Protein AF-A0A535LBY8-F1 (afdb_monomer_lite)

pLDDT: mean 77.65, std 14.15, range [37.09, 97.5]

Structure (mmCIF, N/CA/C/O backbone):
data_AF-A0A535LBY8-F1
#
_entry.id   AF-A0A535LBY8-F1
#
loop_
_atom_site.group_PDB
_atom_site.id
_atom_site.type_symbol
_atom_site.label_atom_id
_atom_site.label_alt_id
_atom_site.label_comp_id
_atom_site.label_asym_id
_atom_site.label_entity_id
_atom_site.label_seq_id
_atom_site.pdbx_PDB_ins_code
_atom_site.Cartn_x
_atom_site.Cartn_y
_atom_site.Cartn_z
_atom_site.occupancy
_atom_site.B_iso_or_equiv
_atom_site.auth_seq_id
_atom_site.auth_comp_id
_atom_site.auth_asym_id
_atom_site.auth_atom_id
_atom_site.pdbx_PDB_model_num
ATOM 1 N N . MET A 1 1 ? 61.433 -3.717 -75.738 1.00 46.84 1 MET A N 1
ATOM 2 C CA . MET A 1 1 ? 61.186 -3.732 -74.277 1.00 46.84 1 MET A CA 1
ATOM 3 C C . MET A 1 1 ? 59.865 -3.012 -73.968 1.00 46.84 1 MET A C 1
ATOM 5 O O . MET A 1 1 ? 59.890 -1.836 -73.647 1.00 46.84 1 MET A O 1
ATOM 9 N N . HIS A 1 2 ? 58.702 -3.660 -74.117 1.00 53.25 2 HIS A N 1
ATOM 10 C CA . HIS A 1 2 ? 57.385 -3.060 -73.782 1.00 53.25 2 HIS A CA 1
ATOM 11 C C . HIS A 1 2 ? 56.486 -3.972 -72.920 1.00 53.25 2 HIS A C 1
ATOM 13 O O . HIS A 1 2 ? 55.380 -3.596 -72.571 1.00 53.25 2 HIS A O 1
ATOM 19 N N . ARG A 1 3 ? 56.974 -5.143 -72.482 1.00 49.44 3 ARG A N 1
ATOM 20 C CA . ARG A 1 3 ? 56.190 -6.093 -71.665 1.00 49.44 3 ARG A CA 1
ATOM 21 C C . ARG A 1 3 ? 56.068 -5.736 -70.171 1.00 49.44 3 ARG A C 1
ATOM 23 O O . ARG A 1 3 ? 55.366 -6.432 -69.452 1.00 49.44 3 ARG A O 1
ATOM 30 N N . GLY A 1 4 ? 56.733 -4.682 -69.690 1.00 52.53 4 GLY A N 1
ATOM 31 C CA . GLY A 1 4 ? 56.711 -4.296 -68.268 1.00 52.53 4 GLY A CA 1
ATOM 32 C C . GLY A 1 4 ? 55.571 -3.347 -67.869 1.00 52.53 4 GLY A C 1
ATOM 33 O O . GLY A 1 4 ? 55.110 -3.391 -66.731 1.00 52.53 4 GLY A O 1
ATOM 34 N N . ALA A 1 5 ? 55.088 -2.510 -68.794 1.00 53.34 5 ALA A N 1
ATOM 35 C CA . ALA A 1 5 ? 54.095 -1.474 -68.490 1.00 53.34 5 ALA A CA 1
ATOM 36 C C . ALA A 1 5 ? 52.665 -2.035 -68.355 1.00 53.34 5 ALA A C 1
ATOM 38 O O . ALA A 1 5 ? 51.916 -1.611 -67.473 1.00 53.34 5 ALA A O 1
ATOM 39 N N . ASP A 1 6 ? 52.309 -3.040 -69.161 1.00 52.56 6 ASP A N 1
ATOM 40 C CA . ASP A 1 6 ? 50.981 -3.670 -69.119 1.00 52.56 6 ASP A CA 1
ATOM 41 C C . ASP A 1 6 ? 50.798 -4.589 -67.902 1.00 52.56 6 ASP A C 1
ATOM 43 O O . ASP A 1 6 ? 49.714 -4.647 -67.318 1.00 52.56 6 ASP A O 1
ATOM 47 N N . ALA A 1 7 ? 51.873 -5.239 -67.440 1.00 55.22 7 ALA A N 1
ATOM 48 C CA . ALA A 1 7 ? 51.859 -6.025 -66.206 1.00 55.22 7 ALA A CA 1
ATOM 49 C C . ALA A 1 7 ? 51.595 -5.139 -64.974 1.00 55.22 7 ALA A C 1
ATOM 51 O O . ALA A 1 7 ? 50.748 -5.473 -64.146 1.00 55.22 7 ALA A O 1
ATOM 52 N N . ALA A 1 8 ? 52.238 -3.967 -64.893 1.00 56.72 8 ALA A N 1
ATOM 53 C CA . ALA A 1 8 ? 52.029 -3.010 -63.805 1.00 56.72 8 ALA A CA 1
ATOM 54 C C . ALA A 1 8 ? 50.614 -2.397 -63.811 1.00 56.72 8 ALA A C 1
ATOM 56 O O . ALA A 1 8 ? 50.050 -2.118 -62.752 1.00 56.72 8 ALA A O 1
ATOM 57 N N . ARG A 1 9 ? 50.007 -2.207 -64.991 1.00 61.78 9 ARG A N 1
ATOM 58 C CA . ARG A 1 9 ? 48.638 -1.685 -65.136 1.00 61.78 9 ARG A CA 1
ATOM 59 C C . ARG A 1 9 ? 47.577 -2.721 -64.742 1.00 61.78 9 ARG A C 1
ATOM 61 O O . ARG A 1 9 ? 46.643 -2.374 -64.021 1.00 61.78 9 ARG A O 1
ATOM 68 N N . ASN A 1 10 ? 47.762 -3.986 -65.120 1.00 62.56 10 ASN A N 1
ATOM 69 C CA . ASN A 1 10 ? 46.876 -5.083 -64.713 1.00 62.56 10 ASN A CA 1
ATOM 70 C C . ASN A 1 10 ? 46.998 -5.404 -63.214 1.00 62.56 10 ASN A C 1
ATOM 72 O O . ASN A 1 10 ? 45.991 -5.661 -62.555 1.00 62.56 10 ASN A O 1
ATOM 76 N N . GLN A 1 11 ? 48.203 -5.298 -62.642 1.00 69.75 11 GLN A N 1
ATOM 77 C CA . GLN A 1 11 ? 48.417 -5.450 -61.200 1.00 69.75 11 GLN A CA 1
ATOM 78 C C . GLN A 1 11 ? 47.727 -4.344 -60.391 1.00 69.75 11 GLN A C 1
ATOM 80 O O . GLN A 1 11 ? 47.116 -4.642 -59.372 1.00 69.75 11 GLN A O 1
ATOM 85 N N . ARG A 1 12 ? 47.744 -3.086 -60.856 1.00 70.19 12 ARG A N 1
ATOM 86 C CA . ARG A 1 12 ? 47.056 -1.966 -60.182 1.00 70.19 12 ARG A CA 1
ATOM 87 C C . ARG A 1 12 ? 45.531 -2.112 -60.172 1.00 70.19 12 ARG A C 1
ATOM 89 O O . ARG A 1 12 ? 44.906 -1.757 -59.176 1.00 70.19 12 ARG A O 1
ATOM 96 N N . GLY A 1 13 ? 44.938 -2.658 -61.237 1.00 77.25 13 GLY A N 1
ATOM 97 C CA . GLY A 1 13 ? 43.498 -2.938 -61.295 1.00 77.25 13 GLY A CA 1
ATOM 98 C C . GLY A 1 13 ? 43.069 -4.033 -60.313 1.00 77.25 13 GLY A C 1
ATOM 99 O O . GLY A 1 13 ? 42.102 -3.858 -59.573 1.00 77.25 13 GLY A O 1
ATOM 100 N N . ALA A 1 14 ? 43.839 -5.122 -60.243 1.00 78.94 14 ALA A N 1
ATOM 101 C CA . ALA A 1 14 ? 43.596 -6.203 -59.288 1.00 78.94 14 ALA A CA 1
ATOM 102 C C . ALA A 1 14 ? 43.767 -5.741 -57.828 1.00 78.94 14 ALA A C 1
ATOM 104 O O . ALA A 1 14 ? 42.960 -6.094 -56.969 1.00 78.94 14 ALA A O 1
ATOM 105 N N . LEU A 1 15 ? 44.769 -4.895 -57.554 1.00 82.50 15 LEU A N 1
ATOM 106 C CA . LEU A 1 15 ? 45.025 -4.344 -56.219 1.00 82.50 15 LEU A CA 1
ATOM 107 C C . LEU A 1 15 ? 43.883 -3.425 -55.756 1.00 82.50 15 LEU A C 1
ATOM 109 O O . LEU A 1 15 ? 43.435 -3.537 -54.619 1.00 82.50 15 LEU A O 1
ATOM 113 N N . MET A 1 16 ? 43.348 -2.582 -56.646 1.00 83.94 16 MET A N 1
ATOM 114 C CA . MET A 1 16 ? 42.186 -1.736 -56.339 1.00 83.94 16 MET A CA 1
ATOM 115 C C . MET A 1 16 ? 40.921 -2.555 -56.061 1.00 83.94 16 MET A C 1
ATOM 117 O O . MET A 1 16 ? 40.193 -2.239 -55.122 1.00 83.94 16 MET A O 1
ATOM 121 N N . MET A 1 17 ? 40.673 -3.637 -56.807 1.00 84.06 17 MET A N 1
ATOM 122 C CA . MET A 1 17 ? 39.550 -4.535 -56.506 1.00 84.06 17 MET A CA 1
ATOM 123 C C . MET A 1 17 ? 39.695 -5.208 -55.139 1.00 84.06 17 MET A C 1
ATOM 125 O O . MET A 1 17 ? 38.716 -5.308 -54.401 1.00 84.06 17 MET A O 1
ATOM 129 N N . PHE A 1 18 ? 40.909 -5.628 -54.779 1.00 86.69 18 PHE A N 1
ATOM 130 C CA . PHE A 1 18 ? 41.166 -6.246 -53.481 1.00 86.69 18 PHE A CA 1
ATOM 131 C C . PHE A 1 18 ? 40.954 -5.256 -52.328 1.00 86.69 18 PHE A C 1
ATOM 133 O O . PHE A 1 18 ? 40.347 -5.603 -51.318 1.00 86.69 18 PHE A O 1
ATOM 140 N N . VAL A 1 19 ? 41.381 -4.000 -52.501 1.00 88.75 19 VAL A N 1
ATOM 141 C CA . VAL A 1 19 ? 41.157 -2.923 -51.523 1.00 88.75 19 VAL A CA 1
ATOM 142 C C . VAL A 1 19 ? 39.667 -2.607 -51.373 1.00 88.75 19 VAL A C 1
ATOM 144 O O . VAL A 1 19 ? 39.194 -2.459 -50.249 1.00 88.75 19 VAL A O 1
ATOM 147 N N . LEU A 1 20 ? 38.908 -2.552 -52.470 1.00 88.50 20 LEU A N 1
ATOM 148 C CA . LEU A 1 20 ? 37.461 -2.313 -52.420 1.00 88.50 20 LEU A CA 1
ATOM 149 C C . LEU A 1 20 ? 36.710 -3.460 -51.734 1.00 88.50 20 LEU A C 1
ATOM 151 O O . LEU A 1 20 ? 35.837 -3.204 -50.907 1.00 88.50 20 LEU A O 1
ATOM 155 N N . LEU A 1 21 ? 37.074 -4.714 -52.020 1.00 90.19 21 LEU A N 1
ATOM 156 C CA . LEU A 1 21 ? 36.515 -5.880 -51.330 1.00 90.19 21 LEU A CA 1
ATOM 157 C C . LEU A 1 21 ? 36.853 -5.871 -49.837 1.00 90.19 21 LEU A C 1
ATOM 159 O O . LEU A 1 21 ? 35.976 -6.128 -49.016 1.00 90.19 21 LEU A O 1
ATOM 163 N N . ALA A 1 22 ? 38.090 -5.521 -49.477 1.00 90.06 22 ALA A N 1
ATOM 164 C CA . ALA A 1 22 ? 38.494 -5.385 -48.084 1.00 90.06 22 ALA A CA 1
ATOM 165 C C . ALA A 1 22 ? 37.713 -4.266 -47.371 1.00 90.06 22 ALA A C 1
ATOM 167 O O . ALA A 1 22 ? 37.192 -4.492 -46.282 1.00 90.06 22 ALA A O 1
ATOM 168 N N . MET A 1 23 ? 37.546 -3.090 -47.990 1.00 90.88 23 MET A N 1
ATOM 169 C CA . MET A 1 23 ? 36.742 -1.996 -47.423 1.00 90.88 23 MET A CA 1
ATOM 170 C C . MET A 1 23 ? 35.264 -2.365 -47.272 1.00 90.88 23 MET A C 1
ATOM 172 O O . MET A 1 23 ? 34.639 -2.009 -46.270 1.00 90.88 23 MET A O 1
ATOM 176 N N . LEU A 1 24 ? 34.699 -3.089 -48.241 1.00 92.56 24 LEU A N 1
ATOM 177 C CA . LEU A 1 24 ? 33.320 -3.565 -48.176 1.00 92.56 24 LEU A CA 1
ATOM 178 C C . LEU A 1 24 ? 33.151 -4.588 -47.051 1.00 92.56 24 LEU A C 1
ATOM 180 O O . LEU A 1 24 ? 32.206 -4.486 -46.272 1.00 92.56 24 LEU A O 1
ATOM 184 N N . MET A 1 25 ? 34.093 -5.521 -46.907 1.00 92.62 25 MET A N 1
ATOM 185 C CA . MET A 1 25 ? 34.077 -6.507 -45.828 1.00 92.62 25 MET A CA 1
ATOM 186 C C . MET A 1 25 ? 34.184 -5.835 -44.454 1.00 92.62 25 MET A C 1
ATOM 188 O O . MET A 1 25 ? 33.378 -6.124 -43.571 1.00 92.62 25 MET A O 1
ATOM 192 N N . VAL A 1 26 ? 35.089 -4.861 -44.300 1.00 92.38 26 VAL A N 1
ATOM 193 C CA . VAL A 1 26 ? 35.210 -4.065 -43.069 1.00 92.38 26 VAL A CA 1
ATOM 194 C C . VAL A 1 26 ? 33.910 -3.318 -42.769 1.00 92.38 26 VAL A C 1
ATOM 196 O O . VAL A 1 26 ? 33.466 -3.322 -41.626 1.00 92.38 26 VAL A O 1
ATOM 199 N N . SER A 1 27 ? 33.257 -2.745 -43.781 1.00 91.31 27 SER A N 1
ATOM 200 C CA . SER A 1 27 ? 31.994 -2.013 -43.619 1.00 91.31 27 SER A CA 1
ATOM 201 C C . SER A 1 27 ? 30.828 -2.921 -43.202 1.00 91.31 27 SER A C 1
ATOM 203 O O . SER A 1 27 ? 30.000 -2.535 -42.382 1.00 91.31 27 SER A O 1
ATOM 205 N N . VAL A 1 28 ? 30.754 -4.150 -43.726 1.00 93.69 28 VAL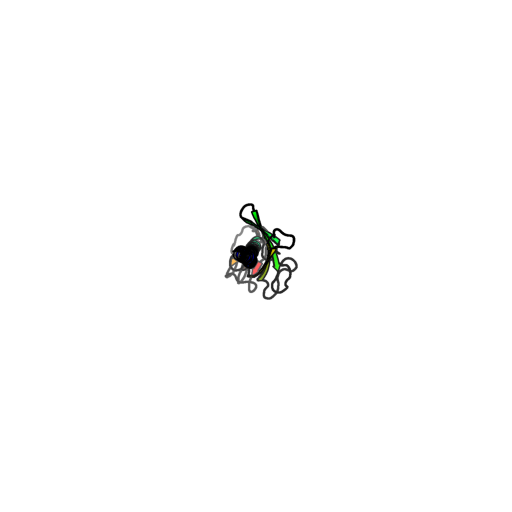 A N 1
ATOM 206 C CA . VAL A 1 28 ? 29.737 -5.133 -43.312 1.00 93.69 28 VAL A CA 1
ATOM 207 C C . VAL A 1 28 ? 29.969 -5.577 -41.868 1.00 93.69 28 VAL A C 1
ATOM 209 O O . VAL A 1 28 ? 29.014 -5.661 -41.096 1.00 93.69 28 VAL A O 1
ATOM 212 N N . VAL A 1 29 ? 31.226 -5.813 -41.480 1.00 91.75 29 VAL A N 1
ATOM 213 C CA . VAL A 1 29 ? 31.573 -6.189 -40.103 1.00 91.75 29 VAL A CA 1
ATOM 214 C C . VAL A 1 29 ? 31.255 -5.051 -39.133 1.00 91.75 29 VAL A C 1
ATOM 216 O O . VAL A 1 29 ? 30.615 -5.294 -38.113 1.00 91.75 29 VAL A O 1
ATOM 219 N N . THR A 1 30 ? 31.618 -3.805 -39.449 1.00 90.94 30 THR A N 1
ATOM 220 C CA . THR A 1 30 ? 31.316 -2.661 -38.573 1.00 90.94 30 THR A CA 1
ATOM 221 C C . THR A 1 30 ? 29.816 -2.416 -38.446 1.00 90.94 30 THR A C 1
ATOM 223 O O . THR A 1 30 ? 29.345 -2.193 -37.334 1.00 90.94 30 THR A O 1
ATOM 226 N N . LEU A 1 31 ? 29.039 -2.532 -39.531 1.00 88.00 31 LEU A N 1
ATOM 227 C CA . LEU A 1 31 ? 27.574 -2.451 -39.470 1.00 88.00 31 LEU A CA 1
ATOM 228 C C . LEU A 1 31 ? 26.957 -3.595 -38.654 1.00 88.00 31 LEU A C 1
ATOM 230 O O . LEU A 1 31 ? 26.000 -3.367 -37.915 1.00 88.00 31 LEU A O 1
ATOM 234 N N . GLY A 1 32 ? 27.502 -4.809 -38.762 1.00 88.38 32 GLY A N 1
ATOM 235 C CA . GLY A 1 32 ? 27.089 -5.953 -37.951 1.00 88.38 32 GLY A CA 1
ATOM 236 C C . GLY A 1 32 ? 27.316 -5.710 -36.458 1.00 88.38 32 GLY A C 1
ATOM 237 O O . GLY A 1 32 ? 26.392 -5.877 -35.664 1.00 88.38 32 GLY A O 1
ATOM 238 N N . VAL A 1 33 ? 28.508 -5.233 -36.088 1.00 88.50 33 VAL A N 1
ATOM 239 C CA . VAL A 1 33 ? 28.852 -4.895 -34.697 1.00 88.50 33 VAL A CA 1
ATOM 240 C C . VAL A 1 33 ? 27.996 -3.739 -34.179 1.00 88.50 33 VAL A C 1
ATOM 242 O O . VAL A 1 33 ? 27.462 -3.833 -33.081 1.00 88.50 33 VAL A O 1
ATOM 245 N N . LEU A 1 34 ? 27.787 -2.682 -34.971 1.00 84.94 34 LEU A N 1
ATOM 246 C CA . LEU A 1 34 ? 26.921 -1.557 -34.594 1.00 84.94 34 LEU A CA 1
ATOM 247 C C . LEU A 1 34 ? 25.490 -2.013 -34.295 1.00 84.94 34 LEU A C 1
ATOM 249 O O . LEU A 1 34 ? 24.903 -1.563 -33.314 1.00 84.94 34 LEU A O 1
ATOM 253 N N . ARG A 1 35 ? 24.931 -2.918 -35.107 1.00 77.69 35 ARG A N 1
ATOM 254 C CA . ARG A 1 35 ? 23.585 -3.463 -34.877 1.00 77.69 35 ARG A CA 1
ATOM 255 C C . ARG A 1 35 ? 23.518 -4.334 -33.627 1.00 77.69 35 ARG A C 1
ATOM 257 O O . ARG A 1 35 ? 22.552 -4.211 -32.884 1.00 77.69 35 ARG A O 1
ATOM 264 N N . LEU A 1 36 ? 24.532 -5.163 -33.387 1.00 80.12 36 LEU A N 1
ATOM 265 C CA . LEU A 1 36 ? 24.610 -6.007 -32.193 1.00 80.12 36 LEU A CA 1
ATOM 266 C C . LEU A 1 36 ? 24.708 -5.159 -30.915 1.00 80.12 36 LEU A C 1
ATOM 268 O O . LEU A 1 36 ? 23.883 -5.305 -30.022 1.00 80.12 36 LEU A O 1
ATOM 272 N N . VAL A 1 37 ? 25.620 -4.182 -30.888 1.00 78.69 37 VAL A N 1
ATOM 273 C CA . VAL A 1 37 ? 25.781 -3.248 -29.759 1.00 78.69 37 VAL A CA 1
ATOM 274 C C . VAL A 1 37 ? 24.514 -2.416 -29.535 1.00 78.69 37 VAL A C 1
ATOM 276 O O . VAL A 1 37 ? 24.113 -2.193 -28.398 1.00 78.69 37 VAL A O 1
ATOM 279 N N . SER A 1 38 ? 23.842 -1.982 -30.606 1.00 69.50 38 SER A N 1
ATOM 280 C CA . SER A 1 38 ? 22.570 -1.252 -30.484 1.00 69.50 38 SER A CA 1
ATOM 281 C C . SER A 1 38 ? 21.449 -2.123 -29.904 1.00 69.50 38 SER A C 1
ATOM 283 O O . SER A 1 38 ? 20.589 -1.608 -29.189 1.00 69.50 38 SER A O 1
ATOM 285 N N . GLY A 1 39 ? 21.463 -3.430 -30.189 1.00 67.50 39 GLY A N 1
ATOM 286 C CA . GLY A 1 39 ? 20.564 -4.413 -29.583 1.00 67.50 39 GLY A CA 1
ATOM 287 C C . GLY A 1 39 ? 20.777 -4.520 -28.074 1.00 67.50 39 GLY A C 1
ATOM 288 O O . GLY A 1 39 ? 19.843 -4.271 -27.314 1.00 67.50 39 GLY A O 1
ATOM 289 N N . ASP A 1 40 ? 22.020 -4.757 -27.645 1.00 65.81 40 ASP A N 1
ATOM 290 C CA . ASP A 1 40 ? 22.380 -4.884 -26.223 1.00 65.81 40 ASP A CA 1
ATOM 291 C C . ASP A 1 40 ? 22.051 -3.612 -25.419 1.00 65.81 40 ASP A C 1
ATOM 293 O O . ASP A 1 40 ? 21.563 -3.674 -24.290 1.00 65.81 40 ASP A O 1
ATOM 297 N N . ILE A 1 41 ? 22.274 -2.433 -26.013 1.00 63.34 41 ILE A N 1
ATOM 298 C CA . ILE A 1 41 ? 21.945 -1.143 -25.391 1.00 63.34 41 ILE A CA 1
ATOM 299 C C . ILE A 1 41 ? 20.428 -0.992 -25.203 1.00 63.34 41 ILE A C 1
ATOM 301 O O . ILE A 1 41 ? 19.975 -0.542 -24.150 1.00 63.34 41 ILE A O 1
ATOM 305 N N . THR A 1 42 ? 19.635 -1.381 -26.204 1.00 63.91 42 THR A N 1
ATOM 306 C CA . THR A 1 42 ? 18.169 -1.282 -26.145 1.00 63.91 42 THR A CA 1
ATOM 307 C C . THR A 1 42 ? 17.595 -2.197 -25.059 1.00 63.91 42 THR A C 1
ATOM 309 O O . THR A 1 42 ? 16.717 -1.784 -24.301 1.00 63.91 42 THR A O 1
ATOM 312 N N . GLU A 1 43 ? 18.130 -3.412 -24.921 1.00 62.06 43 GLU A N 1
ATOM 313 C CA . GLU A 1 43 ? 17.730 -4.342 -23.858 1.00 62.06 43 GLU A CA 1
ATOM 314 C C . GLU A 1 43 ? 18.186 -3.873 -22.466 1.00 62.06 43 GLU A C 1
ATOM 316 O O . GLU A 1 43 ? 17.420 -3.957 -21.501 1.00 62.06 43 GLU A O 1
ATOM 321 N N . GLY A 1 44 ? 19.391 -3.301 -22.357 1.00 61.22 44 GLY A N 1
ATOM 322 C CA . GLY A 1 44 ? 19.923 -2.754 -21.106 1.00 61.22 44 GLY A CA 1
ATOM 323 C C . GLY A 1 44 ? 19.080 -1.609 -20.532 1.00 61.22 44 GLY A C 1
ATOM 324 O O . GLY A 1 44 ? 18.797 -1.590 -19.331 1.00 61.22 44 GLY A O 1
ATOM 325 N N . PHE A 1 45 ? 18.611 -0.687 -21.380 1.00 65.06 45 PHE A N 1
ATOM 326 C CA . PHE A 1 45 ? 17.704 0.385 -20.953 1.00 65.06 45 PHE A CA 1
ATOM 327 C C . PHE A 1 45 ? 16.307 -0.135 -20.606 1.00 65.06 45 PHE A C 1
ATOM 329 O O . PHE A 1 45 ? 15.753 0.266 -19.582 1.00 65.06 45 PHE A O 1
ATOM 336 N N . GLY A 1 46 ? 15.779 -1.099 -21.368 1.00 66.44 46 GLY A N 1
ATOM 337 C CA . GLY A 1 46 ? 14.509 -1.752 -21.038 1.00 66.44 46 GLY A CA 1
ATOM 338 C C . GLY A 1 46 ? 14.526 -2.436 -19.663 1.00 66.44 46 GLY A C 1
ATOM 339 O O . GLY A 1 46 ? 13.527 -2.407 -18.940 1.00 66.44 46 GLY A O 1
ATOM 340 N N . GLY A 1 47 ? 15.671 -2.997 -19.259 1.00 67.69 47 GLY A N 1
ATOM 341 C CA . GLY A 1 47 ? 15.874 -3.566 -17.925 1.00 67.69 47 GLY A CA 1
ATOM 342 C C . GLY A 1 47 ? 15.810 -2.524 -16.803 1.00 67.69 47 GLY A C 1
ATOM 343 O O . GLY A 1 47 ? 15.109 -2.729 -15.811 1.00 67.69 47 GLY A O 1
ATOM 344 N N . LEU A 1 48 ? 16.489 -1.385 -16.964 1.00 77.19 48 LEU A N 1
ATOM 345 C CA . LEU A 1 48 ? 16.489 -0.304 -15.969 1.00 77.19 48 LEU A CA 1
ATOM 346 C C . LEU A 1 48 ? 15.112 0.352 -15.830 1.00 77.19 48 LEU A C 1
ATOM 348 O O . LEU A 1 48 ? 14.637 0.570 -14.713 1.00 77.19 48 LEU A O 1
ATOM 352 N N . GLU A 1 49 ? 14.437 0.602 -16.950 1.00 80.69 49 GLU A N 1
ATOM 353 C CA . GLU A 1 49 ? 13.076 1.134 -16.950 1.00 80.69 49 GLU A CA 1
ATOM 354 C C . GLU A 1 49 ? 12.088 0.145 -16.305 1.00 80.69 49 GLU A C 1
ATOM 356 O O . GLU A 1 49 ? 11.206 0.539 -15.542 1.00 80.69 49 GLU A O 1
ATOM 361 N N . ALA A 1 50 ? 12.257 -1.163 -16.522 1.00 81.69 50 ALA A N 1
ATOM 362 C CA . ALA A 1 50 ? 11.444 -2.178 -15.856 1.00 81.69 50 ALA A CA 1
ATOM 363 C C . ALA A 1 50 ? 11.642 -2.204 -14.330 1.00 81.69 50 ALA A C 1
ATOM 365 O O . ALA A 1 50 ? 10.661 -2.385 -13.602 1.00 81.69 50 ALA A O 1
ATOM 366 N N . VAL A 1 51 ? 12.874 -2.021 -13.841 1.00 87.25 51 VAL A N 1
ATOM 367 C CA . VAL A 1 51 ? 13.168 -1.917 -12.399 1.00 87.25 51 VAL A CA 1
ATOM 368 C C . VAL A 1 51 ? 12.569 -0.638 -11.822 1.00 87.25 51 VAL A C 1
ATOM 370 O O . VAL A 1 51 ? 11.953 -0.668 -10.760 1.00 87.25 51 VAL A O 1
ATOM 373 N N . GLN A 1 52 ? 12.672 0.483 -12.533 1.00 89.25 52 GLN A N 1
ATOM 374 C CA . GLN A 1 52 ? 12.071 1.735 -12.084 1.00 89.25 52 GLN A CA 1
ATOM 375 C C . GLN A 1 52 ? 10.539 1.638 -12.017 1.00 89.25 52 GLN A C 1
ATOM 377 O O . GLN A 1 52 ? 9.949 2.044 -11.016 1.00 89.25 52 GLN A O 1
ATOM 382 N N . ALA A 1 53 ? 9.890 1.047 -13.025 1.00 89.31 53 ALA A N 1
ATOM 383 C CA . ALA A 1 53 ? 8.452 0.778 -12.990 1.00 89.31 53 ALA A CA 1
ATOM 384 C C . ALA A 1 53 ? 8.077 -0.129 -11.803 1.00 89.31 53 ALA A C 1
ATOM 386 O O . ALA A 1 53 ? 7.086 0.111 -11.114 1.00 89.31 53 ALA A O 1
ATOM 387 N N . PHE A 1 54 ? 8.887 -1.150 -11.511 1.00 90.44 54 PHE A N 1
ATOM 388 C CA . PHE A 1 54 ? 8.677 -2.008 -10.346 1.00 90.44 54 PHE A CA 1
ATOM 389 C C . PHE A 1 54 ? 8.764 -1.220 -9.030 1.00 90.44 54 PHE A C 1
ATOM 391 O O . PHE A 1 54 ? 7.827 -1.268 -8.237 1.00 90.44 54 PHE A O 1
ATOM 398 N N . ASN A 1 55 ? 9.816 -0.420 -8.838 1.00 91.38 55 ASN A N 1
ATOM 399 C CA . ASN A 1 55 ? 10.010 0.386 -7.628 1.00 91.38 55 ASN A CA 1
ATOM 400 C C . ASN A 1 55 ? 8.873 1.403 -7.421 1.00 91.38 55 ASN A C 1
ATOM 402 O O . ASN A 1 55 ? 8.452 1.663 -6.296 1.00 91.38 55 ASN A O 1
ATOM 406 N N . ILE A 1 56 ? 8.336 1.975 -8.502 1.00 92.75 56 ILE A N 1
ATOM 407 C CA . ILE A 1 56 ? 7.184 2.887 -8.431 1.00 92.75 56 ILE A CA 1
ATOM 408 C C . ILE A 1 56 ? 5.912 2.128 -8.042 1.00 92.75 56 ILE A C 1
ATOM 410 O O . ILE A 1 56 ? 5.133 2.615 -7.219 1.00 92.75 56 ILE A O 1
ATOM 414 N N . ALA A 1 57 ? 5.696 0.931 -8.595 1.00 93.12 57 ALA A N 1
ATOM 415 C CA . ALA A 1 57 ? 4.575 0.086 -8.198 1.00 93.12 57 ALA A CA 1
ATOM 416 C C . ALA A 1 57 ? 4.686 -0.305 -6.713 1.00 93.12 57 ALA A C 1
ATOM 418 O O . ALA A 1 57 ? 3.689 -0.245 -5.991 1.00 93.12 57 ALA A O 1
ATOM 419 N N . GLU A 1 58 ? 5.890 -0.619 -6.234 1.00 94.38 58 GLU A N 1
ATOM 420 C CA . GLU A 1 58 ? 6.179 -0.940 -4.832 1.00 94.38 58 GLU A CA 1
ATOM 421 C C . GLU A 1 58 ? 5.902 0.255 -3.915 1.00 94.38 58 GLU A C 1
ATOM 423 O O . GLU A 1 58 ? 5.169 0.128 -2.932 1.00 94.38 58 GLU A O 1
ATOM 428 N N . ALA A 1 59 ? 6.370 1.449 -4.289 1.00 92.88 59 ALA A N 1
ATOM 429 C CA . ALA A 1 59 ? 6.052 2.685 -3.578 1.00 92.88 59 ALA A CA 1
ATOM 430 C C . ALA A 1 59 ? 4.533 2.913 -3.476 1.00 92.88 59 ALA A C 1
ATOM 432 O O . ALA A 1 59 ? 4.035 3.308 -2.420 1.00 92.88 59 ALA A O 1
ATOM 433 N N . GLY A 1 60 ? 3.777 2.604 -4.536 1.00 94.69 60 GLY A N 1
ATOM 434 C CA . GLY A 1 60 ? 2.316 2.664 -4.516 1.00 94.69 60 GLY A CA 1
ATOM 435 C C . GLY A 1 60 ? 1.677 1.689 -3.520 1.00 94.69 60 GLY A C 1
ATOM 436 O O . GLY A 1 60 ? 0.725 2.058 -2.831 1.00 94.69 60 GLY A O 1
ATOM 437 N N . VAL A 1 61 ? 2.228 0.480 -3.360 1.00 95.25 61 VAL A N 1
ATOM 438 C CA . VAL A 1 61 ? 1.777 -0.466 -2.324 1.00 95.25 61 VAL A CA 1
ATOM 439 C C . VAL A 1 61 ? 2.045 0.088 -0.926 1.00 95.25 61 VAL A C 1
ATOM 441 O O . VAL A 1 61 ? 1.129 0.129 -0.107 1.00 95.25 61 VAL A O 1
ATOM 444 N N . HIS A 1 62 ? 3.262 0.556 -0.645 1.00 91.12 62 HIS A N 1
ATOM 445 C CA . HIS A 1 62 ? 3.601 1.108 0.672 1.00 91.12 62 HIS A CA 1
ATOM 446 C C . HIS A 1 62 ? 2.766 2.341 1.022 1.00 91.12 62 HIS A C 1
ATOM 448 O O . HIS A 1 62 ? 2.271 2.461 2.145 1.00 91.12 62 HIS A O 1
ATOM 454 N N . TYR A 1 63 ? 2.543 3.221 0.047 1.00 92.81 63 TYR A N 1
ATOM 455 C CA . TYR A 1 63 ? 1.644 4.357 0.201 1.00 92.81 63 TYR A CA 1
ATOM 456 C C . TYR A 1 63 ? 0.227 3.905 0.561 1.00 92.81 63 TYR A C 1
ATOM 458 O O . TYR A 1 63 ? -0.365 4.418 1.511 1.00 92.81 63 TYR A O 1
ATOM 466 N N . ALA A 1 64 ? -0.307 2.912 -0.154 1.00 93.31 64 ALA A N 1
ATOM 467 C CA . ALA A 1 64 ? -1.629 2.364 0.116 1.00 93.31 64 ALA A CA 1
ATOM 468 C C . ALA A 1 64 ? -1.731 1.767 1.526 1.00 93.31 64 ALA A C 1
ATOM 470 O O . ALA A 1 64 ? -2.724 2.002 2.210 1.00 93.31 64 ALA A O 1
ATOM 471 N N . ILE A 1 65 ? -0.699 1.056 1.993 1.00 88.50 65 ILE A N 1
ATOM 472 C CA . ILE A 1 65 ? -0.630 0.525 3.363 1.00 88.50 65 ILE A CA 1
ATOM 473 C C . ILE A 1 65 ? -0.706 1.664 4.389 1.00 88.50 65 ILE A C 1
ATOM 475 O O . ILE A 1 65 ? -1.540 1.615 5.292 1.00 88.50 65 ILE A O 1
ATOM 479 N N . GLY A 1 66 ? 0.085 2.727 4.220 1.00 83.94 66 GLY A N 1
ATOM 480 C CA . GLY A 1 66 ? 0.030 3.897 5.105 1.00 83.94 66 GLY A CA 1
ATOM 481 C C . GLY A 1 66 ? -1.321 4.629 5.057 1.00 83.94 66 GLY A C 1
ATOM 482 O O . GLY A 1 66 ? -1.841 5.083 6.079 1.00 83.94 66 GLY A O 1
ATOM 483 N N . ARG A 1 67 ? -1.959 4.701 3.882 1.00 85.94 67 ARG A N 1
ATOM 484 C CA . ARG A 1 67 ? -3.313 5.263 3.738 1.00 85.94 67 ARG A CA 1
ATOM 485 C C . ARG A 1 67 ? -4.378 4.405 4.407 1.00 85.94 67 ARG A C 1
ATOM 487 O O . ARG A 1 67 ? -5.291 4.963 5.006 1.00 85.94 67 ARG A O 1
ATOM 494 N N . LEU A 1 68 ? -4.257 3.080 4.361 1.00 85.25 68 LEU A N 1
ATOM 495 C CA . LEU A 1 68 ? -5.161 2.176 5.075 1.00 85.25 68 LEU A CA 1
ATOM 496 C C . LEU A 1 68 ? -5.061 2.357 6.594 1.00 85.25 68 LEU A C 1
ATOM 498 O O . LEU A 1 68 ? -6.082 2.264 7.272 1.00 85.25 68 LEU A O 1
ATOM 502 N N . GLN A 1 69 ? -3.869 2.663 7.115 1.00 81.81 69 GLN A N 1
ATOM 503 C CA . GLN A 1 69 ? -3.666 2.961 8.537 1.00 81.81 69 GLN A CA 1
ATOM 504 C C . GLN A 1 69 ? -4.270 4.311 8.953 1.00 81.81 69 GLN A C 1
ATOM 506 O O . GLN A 1 69 ? -4.837 4.417 10.033 1.00 81.81 69 GLN A O 1
ATOM 511 N N . THR A 1 70 ? -4.170 5.336 8.103 1.00 79.12 70 THR A N 1
ATOM 512 C CA . THR A 1 70 ? -4.586 6.712 8.444 1.00 79.12 70 THR A CA 1
ATOM 513 C C . THR A 1 70 ? -6.048 7.017 8.124 1.00 79.12 70 THR A C 1
ATOM 515 O O . THR A 1 70 ? -6.728 7.657 8.918 1.00 79.12 70 THR A O 1
ATOM 518 N N . ALA A 1 71 ? -6.555 6.568 6.974 1.00 79.00 71 ALA A N 1
ATOM 519 C CA . ALA A 1 71 ? -7.948 6.777 6.571 1.00 79.00 71 ALA A CA 1
ATOM 520 C C . ALA A 1 71 ? -8.887 5.682 7.106 1.00 79.00 71 ALA A C 1
ATOM 522 O O . ALA A 1 71 ? -10.090 5.912 7.250 1.00 79.00 71 ALA A O 1
ATOM 523 N N . GLY A 1 72 ? -8.341 4.497 7.392 1.00 76.25 72 GLY A N 1
ATOM 524 C CA . GLY A 1 72 ? -9.081 3.308 7.796 1.00 76.25 72 GLY A CA 1
ATOM 525 C C . GLY A 1 72 ? -9.341 2.333 6.641 1.00 76.25 72 GLY A C 1
ATOM 526 O O . GLY A 1 72 ? -9.554 2.704 5.485 1.00 76.25 72 GLY A O 1
ATOM 527 N N . ALA A 1 73 ? -9.381 1.040 6.968 1.00 79.00 73 ALA A N 1
ATOM 528 C CA . ALA A 1 73 ? -9.474 -0.036 5.978 1.00 79.00 73 ALA A CA 1
ATOM 529 C C . ALA A 1 73 ? -10.807 -0.094 5.202 1.00 79.00 73 ALA A C 1
ATOM 531 O O . ALA A 1 73 ? -10.899 -0.800 4.201 1.00 79.00 73 ALA A O 1
ATOM 532 N N . ASN A 1 74 ? -11.850 0.606 5.657 1.00 81.25 74 ASN A N 1
ATOM 533 C CA . ASN A 1 74 ? -13.180 0.606 5.029 1.00 81.25 74 ASN A CA 1
ATOM 534 C C . ASN A 1 74 ? -13.462 1.854 4.179 1.00 81.25 74 ASN A C 1
ATOM 536 O O . ASN A 1 74 ? -14.519 1.941 3.562 1.00 81.25 74 ASN A O 1
ATOM 540 N N . THR A 1 75 ? -12.552 2.827 4.164 1.00 82.94 75 THR A N 1
ATOM 541 C CA . THR A 1 75 ? -12.765 4.133 3.520 1.00 82.94 75 THR A CA 1
ATOM 542 C C . THR A 1 75 ? -11.831 4.346 2.335 1.00 82.94 75 THR A C 1
ATOM 544 O O . THR A 1 75 ? -12.200 5.013 1.372 1.00 82.94 75 THR A O 1
ATOM 547 N N . TYR A 1 76 ? -10.630 3.766 2.377 1.00 89.44 76 TYR A N 1
ATOM 548 C CA . TYR A 1 76 ? -9.644 3.925 1.321 1.00 89.44 76 TYR A CA 1
ATOM 549 C C . TYR A 1 76 ? -9.817 2.883 0.210 1.00 89.44 76 TYR A C 1
ATOM 551 O O . TYR A 1 76 ? -9.792 1.678 0.460 1.00 89.44 76 TYR A O 1
ATOM 559 N N . THR A 1 77 ? -9.958 3.359 -1.028 1.00 93.06 77 THR A N 1
ATOM 560 C CA . THR A 1 77 ? -10.214 2.538 -2.227 1.00 93.06 77 THR A CA 1
ATOM 561 C C . THR A 1 77 ? -9.060 2.555 -3.232 1.00 93.06 77 THR A C 1
ATOM 563 O O . THR A 1 77 ? -9.104 1.845 -4.236 1.00 93.06 77 THR A O 1
ATOM 566 N N . GLY A 1 78 ? -8.008 3.332 -2.961 1.00 93.00 78 GLY A N 1
ATOM 567 C CA . GLY A 1 78 ? -6.901 3.565 -3.885 1.00 93.00 78 GLY A CA 1
ATOM 568 C C . GLY A 1 78 ? -6.843 5.007 -4.392 1.00 93.00 78 GLY A C 1
ATOM 569 O O . GLY A 1 78 ? -7.356 5.928 -3.757 1.00 93.00 78 GLY A O 1
ATOM 570 N N . GLY A 1 79 ? -6.155 5.206 -5.512 1.00 93.75 79 GLY A N 1
ATOM 571 C CA . GLY A 1 79 ? -5.899 6.509 -6.125 1.00 93.75 79 GLY A CA 1
ATOM 572 C C . GLY A 1 79 ? -4.631 6.491 -6.975 1.00 93.75 79 GLY A C 1
ATOM 573 O O . GLY A 1 79 ? -4.041 5.437 -7.192 1.00 93.75 79 GLY A O 1
ATOM 574 N N . THR A 1 80 ? -4.188 7.658 -7.430 1.00 94.06 80 THR A N 1
ATOM 575 C CA . THR A 1 80 ? -2.933 7.788 -8.182 1.00 94.06 80 THR A CA 1
ATOM 576 C C . THR A 1 80 ? -1.864 8.423 -7.305 1.00 94.06 80 THR A C 1
ATOM 578 O O . THR A 1 80 ? -2.111 9.436 -6.653 1.00 94.06 80 THR A O 1
ATOM 581 N N . LEU A 1 81 ? -0.671 7.835 -7.304 1.00 93.12 81 LEU A N 1
ATOM 582 C CA . LEU A 1 81 ? 0.520 8.375 -6.665 1.00 93.12 81 LEU A CA 1
ATOM 583 C C . LEU A 1 81 ? 1.537 8.757 -7.738 1.00 93.12 81 LEU A C 1
ATOM 585 O O . LEU A 1 81 ? 1.997 7.900 -8.490 1.00 93.12 81 LEU A O 1
ATOM 589 N N . THR A 1 82 ? 1.933 10.024 -7.773 1.00 92.19 82 THR A N 1
ATOM 590 C CA . THR A 1 82 ? 3.107 10.455 -8.538 1.00 92.19 82 THR A CA 1
ATOM 591 C C . THR A 1 82 ? 4.338 10.304 -7.657 1.00 92.19 82 THR A C 1
ATOM 593 O O . THR A 1 82 ? 4.420 10.926 -6.600 1.00 92.19 82 THR A O 1
ATOM 596 N N . VAL A 1 83 ? 5.294 9.486 -8.089 1.00 88.88 83 VAL A N 1
ATOM 597 C CA . VAL A 1 83 ? 6.580 9.326 -7.404 1.00 88.88 83 VAL A CA 1
ATOM 598 C C . VAL A 1 83 ? 7.548 10.346 -7.984 1.00 88.88 83 VAL A C 1
ATOM 600 O O . VAL A 1 83 ? 7.724 10.406 -9.202 1.00 88.88 83 VAL A O 1
ATOM 603 N N . THR A 1 84 ? 8.169 11.157 -7.129 1.00 89.31 84 THR A N 1
ATOM 604 C CA . THR A 1 84 ? 9.117 12.195 -7.546 1.00 89.31 84 THR A CA 1
ATOM 605 C C . THR A 1 84 ? 10.492 11.986 -6.918 1.00 89.31 84 THR A C 1
ATOM 607 O O . THR A 1 84 ? 10.621 11.523 -5.787 1.00 89.31 84 THR A O 1
ATOM 610 N N . GLY A 1 85 ? 11.535 12.348 -7.662 1.00 83.44 85 GLY A N 1
ATOM 611 C CA . GLY A 1 85 ? 12.890 12.538 -7.156 1.00 83.44 85 GLY A CA 1
ATOM 612 C C . GLY A 1 85 ? 13.107 14.033 -6.963 1.00 83.44 85 GLY A C 1
ATOM 613 O O . GLY A 1 85 ? 13.468 14.736 -7.907 1.00 83.44 85 GLY A O 1
ATOM 614 N N . GLY A 1 86 ? 12.787 14.553 -5.778 1.00 86.12 86 GLY A N 1
ATOM 615 C CA . GLY A 1 86 ? 12.685 15.999 -5.566 1.00 86.12 86 GLY A CA 1
ATOM 616 C C . GLY A 1 86 ? 11.496 16.583 -6.335 1.00 86.12 86 GLY A C 1
ATOM 617 O O . GLY A 1 86 ? 10.358 16.163 -6.126 1.00 86.12 86 GLY A O 1
ATOM 618 N N . THR A 1 87 ? 11.749 17.536 -7.235 1.00 84.31 87 THR A N 1
ATOM 619 C CA . THR A 1 87 ? 10.711 18.178 -8.067 1.00 84.31 87 THR A CA 1
ATOM 620 C C . THR A 1 87 ? 10.416 17.436 -9.372 1.00 84.31 87 THR A C 1
ATOM 622 O O . THR A 1 87 ? 9.452 17.777 -10.054 1.00 84.31 87 THR A O 1
ATOM 625 N N . THR A 1 88 ? 11.215 16.427 -9.733 1.00 83.38 88 THR A N 1
ATOM 626 C CA . THR A 1 88 ? 11.085 15.726 -11.019 1.00 83.38 88 THR A CA 1
ATOM 627 C C . THR A 1 88 ? 10.204 14.482 -10.877 1.00 83.38 88 THR A C 1
ATOM 629 O O . THR A 1 88 ? 10.520 13.624 -10.047 1.00 83.38 88 THR A O 1
ATOM 632 N N . PRO A 1 89 ? 9.128 14.327 -11.671 1.00 84.94 89 PRO A N 1
ATOM 633 C CA . PRO A 1 89 ? 8.341 13.097 -11.708 1.00 84.94 89 PRO A CA 1
ATOM 634 C C . PRO A 1 89 ? 9.156 11.926 -12.263 1.00 84.94 89 PRO A C 1
ATOM 636 O O . PRO A 1 89 ? 9.660 11.988 -13.380 1.00 84.94 89 PRO A O 1
ATOM 639 N N . LEU A 1 90 ? 9.257 10.848 -11.488 1.00 85.38 90 LEU A N 1
ATOM 640 C CA . LEU A 1 90 ? 9.883 9.586 -11.897 1.00 85.38 90 LEU A CA 1
ATOM 641 C C . LEU A 1 90 ? 8.865 8.632 -12.532 1.00 85.38 90 LEU A C 1
ATOM 643 O O . LEU A 1 90 ? 9.233 7.762 -13.313 1.00 85.38 90 LEU A O 1
ATOM 647 N N . GLY A 1 91 ? 7.584 8.794 -12.203 1.00 88.00 91 GLY A N 1
ATOM 648 C CA . GLY A 1 91 ? 6.468 8.098 -12.832 1.00 88.00 91 GLY A CA 1
ATOM 649 C C . GLY A 1 91 ? 5.242 8.072 -11.930 1.00 88.00 91 GLY A C 1
ATOM 650 O O . GLY A 1 91 ? 5.189 8.755 -10.904 1.00 88.00 91 GLY A O 1
ATOM 651 N N . THR A 1 92 ? 4.237 7.299 -12.329 1.00 91.25 92 THR A N 1
ATOM 652 C CA . THR A 1 92 ? 2.960 7.228 -11.609 1.00 91.25 92 THR A CA 1
ATOM 653 C C . THR A 1 92 ? 2.600 5.790 -11.274 1.00 91.25 92 THR A C 1
ATOM 655 O O . THR A 1 92 ? 2.885 4.878 -12.050 1.00 91.25 92 THR A O 1
ATOM 658 N N . ALA A 1 93 ? 1.986 5.599 -10.109 1.00 93.75 93 ALA A N 1
ATOM 659 C CA . ALA A 1 93 ? 1.368 4.355 -9.682 1.00 93.75 93 ALA A CA 1
ATOM 660 C C . ALA A 1 93 ? -0.143 4.563 -9.554 1.00 93.75 93 ALA A C 1
ATOM 662 O O . ALA A 1 93 ? -0.598 5.436 -8.815 1.00 93.75 93 ALA A O 1
ATOM 663 N N . THR A 1 94 ? -0.921 3.748 -10.256 1.00 96.06 94 THR A N 1
ATOM 664 C CA . THR A 1 94 ? -2.370 3.641 -10.078 1.00 96.06 94 THR A CA 1
ATOM 665 C C . THR A 1 94 ? -2.653 2.527 -9.086 1.00 96.06 94 THR A C 1
ATOM 667 O O . THR A 1 94 ? -2.295 1.372 -9.309 1.00 96.06 94 THR A O 1
ATOM 670 N N . ILE A 1 95 ? -3.289 2.884 -7.981 1.00 97.50 95 ILE A N 1
ATOM 671 C CA . ILE A 1 95 ? -3.534 2.021 -6.835 1.00 97.50 95 ILE A CA 1
ATOM 672 C C . ILE A 1 95 ? -5.027 1.726 -6.767 1.00 97.50 95 ILE A C 1
ATOM 674 O O . ILE A 1 95 ? -5.859 2.628 -6.855 1.00 97.50 95 ILE A O 1
ATOM 678 N N . THR A 1 96 ? -5.378 0.470 -6.533 1.00 96.81 96 THR A N 1
ATOM 679 C CA . THR A 1 96 ? -6.739 0.040 -6.211 1.00 96.81 96 THR A CA 1
ATOM 680 C C . THR A 1 96 ? -6.709 -0.845 -4.977 1.00 96.81 96 THR A C 1
ATOM 682 O O . THR A 1 96 ? -5.863 -1.730 -4.862 1.00 96.81 96 THR A O 1
ATOM 685 N N . VAL A 1 97 ? -7.643 -0.630 -4.057 1.00 94.88 97 VAL A N 1
ATOM 686 C CA . VAL A 1 97 ? -7.810 -1.448 -2.854 1.00 94.88 97 VAL A CA 1
ATOM 687 C C . VAL A 1 97 ? -9.176 -2.108 -2.910 1.00 94.88 97 VAL A C 1
ATOM 689 O O . VAL A 1 97 ? -10.184 -1.428 -3.060 1.00 94.88 97 VAL A O 1
ATOM 692 N N . ASN A 1 98 ? -9.195 -3.430 -2.762 1.00 93.75 98 ASN A N 1
ATOM 693 C CA . ASN A 1 98 ? -10.397 -4.251 -2.807 1.00 93.75 98 ASN A CA 1
ATOM 694 C C . ASN A 1 98 ? -10.484 -5.184 -1.594 1.00 93.75 98 ASN A C 1
ATOM 696 O O . ASN A 1 98 ? -9.471 -5.562 -0.999 1.00 93.75 98 ASN A O 1
ATOM 700 N N . CYS A 1 99 ? -11.697 -5.610 -1.266 1.00 89.38 99 CYS A N 1
ATOM 701 C CA . CYS A 1 99 ? -11.929 -6.750 -0.388 1.00 89.38 99 CYS A CA 1
ATOM 702 C C . CYS A 1 99 ? -11.422 -8.034 -1.056 1.00 89.38 99 CYS A C 1
ATOM 704 O O . CYS A 1 99 ? -11.622 -8.221 -2.257 1.00 89.38 99 CYS A O 1
ATOM 706 N N . ILE A 1 100 ? -10.776 -8.921 -0.293 1.00 88.75 100 ILE A N 1
ATOM 707 C CA . ILE A 1 100 ? -10.214 -10.153 -0.863 1.00 88.75 100 ILE A CA 1
ATOM 708 C C . ILE A 1 100 ? -11.305 -11.134 -1.318 1.00 88.75 100 ILE A C 1
ATOM 710 O O . ILE A 1 100 ? -11.190 -11.689 -2.406 1.00 88.75 100 ILE A O 1
ATOM 714 N N . ASP A 1 101 ? -12.384 -11.257 -0.539 1.00 80.88 101 ASP A N 1
ATOM 715 C CA . ASP A 1 101 ? -13.446 -12.246 -0.766 1.00 80.88 101 ASP A CA 1
ATOM 716 C C . ASP A 1 101 ? -14.364 -11.871 -1.923 1.00 80.88 101 ASP A C 1
ATOM 718 O O . ASP A 1 101 ? -14.686 -12.686 -2.781 1.00 80.88 101 ASP A O 1
ATOM 722 N N . THR A 1 102 ? -14.790 -10.611 -1.954 1.00 82.88 102 THR A N 1
ATOM 723 C CA . THR A 1 102 ? -15.790 -10.141 -2.918 1.00 82.88 102 THR A CA 1
ATOM 724 C C . THR A 1 102 ? -15.170 -9.454 -4.126 1.00 82.88 102 THR A C 1
ATOM 726 O O . THR A 1 102 ? -15.855 -9.221 -5.115 1.00 82.88 102 THR A O 1
ATOM 729 N N . GLY A 1 103 ? -13.895 -9.060 -4.047 1.00 85.25 103 GLY A N 1
ATOM 730 C CA . GLY A 1 103 ? -13.244 -8.224 -5.054 1.00 85.25 103 GLY A CA 1
ATOM 731 C C . GLY A 1 103 ? -13.774 -6.789 -5.131 1.00 85.25 103 GLY A C 1
ATOM 732 O O . GLY A 1 103 ? -13.243 -6.007 -5.915 1.00 85.25 103 GLY A O 1
ATOM 733 N N . ASN A 1 104 ? -14.773 -6.434 -4.318 1.00 86.62 104 ASN A N 1
ATOM 734 C CA . ASN A 1 104 ? -15.420 -5.129 -4.332 1.00 86.62 104 ASN A CA 1
ATOM 735 C C . ASN A 1 104 ? -14.588 -4.059 -3.622 1.00 86.62 104 ASN A C 1
ATOM 737 O O . ASN A 1 104 ? -13.752 -4.355 -2.763 1.00 86.62 104 ASN A O 1
ATOM 741 N N . SER A 1 105 ? -14.905 -2.800 -3.925 1.00 86.19 105 SER A N 1
ATOM 742 C CA . SER A 1 105 ? -14.402 -1.653 -3.173 1.00 86.19 105 SER A CA 1
ATOM 743 C C . SER A 1 105 ? -14.783 -1.759 -1.684 1.00 86.19 105 SER A C 1
ATOM 745 O O . SER A 1 105 ? -15.951 -2.036 -1.376 1.00 86.19 105 SER A O 1
ATOM 747 N N . PRO A 1 106 ? -13.860 -1.451 -0.751 1.00 83.38 106 PRO A N 1
ATOM 748 C CA . PRO A 1 106 ? -14.136 -1.406 0.682 1.00 83.38 106 PRO A CA 1
ATOM 749 C C . PRO A 1 106 ? -15.281 -0.462 1.074 1.00 83.38 106 PRO A C 1
ATOM 751 O O . PRO A 1 106 ? -15.902 -0.670 2.113 1.00 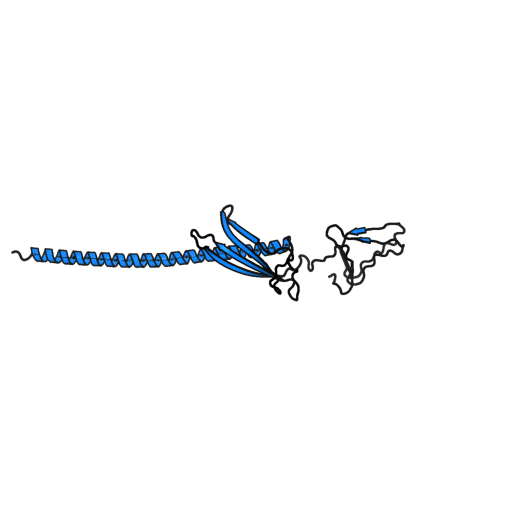83.38 106 PRO A O 1
ATOM 754 N N . THR A 1 107 ? -15.597 0.541 0.249 1.00 79.06 107 THR A N 1
ATOM 755 C CA . THR A 1 107 ? -16.645 1.532 0.542 1.00 79.06 107 THR A CA 1
ATOM 756 C C . THR A 1 107 ? -18.056 1.088 0.167 1.00 79.06 107 THR A C 1
ATOM 758 O O . THR A 1 107 ? -19.008 1.576 0.766 1.00 79.06 107 THR A O 1
ATOM 761 N N . VAL A 1 108 ? -18.217 0.179 -0.804 1.00 67.00 108 VAL A N 1
ATOM 762 C CA . VAL A 1 108 ? -19.540 -0.143 -1.378 1.00 67.00 108 VAL A CA 1
ATOM 763 C C . VAL A 1 108 ? -20.352 -1.060 -0.465 1.00 67.00 108 VAL A C 1
ATOM 765 O O . VAL A 1 108 ? -21.558 -0.890 -0.378 1.00 67.00 108 VAL A O 1
ATOM 768 N N . ASN A 1 109 ? -19.710 -1.989 0.250 1.00 64.19 109 ASN A N 1
ATOM 769 C CA . ASN A 1 109 ? -20.411 -2.924 1.144 1.00 64.19 109 ASN A CA 1
ATOM 770 C C . ASN A 1 109 ? -19.698 -3.191 2.474 1.00 64.19 109 ASN A C 1
ATOM 772 O O . ASN A 1 109 ? -20.182 -3.999 3.264 1.00 64.19 109 ASN A O 1
ATOM 776 N N . LYS A 1 110 ? -18.562 -2.522 2.729 1.00 71.94 110 LYS A N 1
ATOM 777 C CA . LYS A 1 110 ? -17.554 -2.952 3.713 1.00 71.94 110 LYS A CA 1
ATOM 778 C C . LYS A 1 110 ? -17.100 -4.396 3.441 1.00 71.94 110 LYS A C 1
ATOM 780 O O . LYS A 1 110 ? -17.826 -5.239 2.915 1.00 71.94 110 LYS A O 1
ATOM 785 N N . CYS A 1 111 ? -15.847 -4.707 3.739 1.00 79.56 111 CYS A N 1
ATOM 786 C CA . CYS A 1 111 ? -15.401 -6.085 3.555 1.00 79.56 111 CYS A CA 1
ATOM 787 C C . CYS A 1 111 ? -16.088 -6.984 4.591 1.00 79.56 111 CYS A C 1
ATOM 789 O O . CYS A 1 111 ? -16.145 -6.641 5.770 1.00 79.56 111 CYS A O 1
ATOM 791 N N . SER A 1 112 ? -16.639 -8.103 4.130 1.00 76.19 112 SER A N 1
ATOM 792 C CA . SER A 1 112 ? -17.402 -9.081 4.910 1.00 76.19 112 SER A CA 1
ATOM 793 C C . SER A 1 112 ? -16.994 -10.496 4.488 1.00 76.19 112 SER A C 1
ATOM 795 O O . SER A 1 112 ? -16.360 -10.657 3.446 1.00 76.19 112 SER A O 1
ATOM 797 N N . GLY A 1 113 ? -17.325 -11.501 5.303 1.00 75.56 113 GLY A N 1
ATOM 798 C CA . GLY A 1 113 ? -16.899 -12.889 5.097 1.00 75.56 113 GLY A CA 1
ATOM 799 C C . GLY A 1 113 ? -15.723 -13.304 5.985 1.00 75.56 113 GLY A C 1
ATOM 800 O O . GLY A 1 113 ? -15.315 -12.572 6.890 1.00 75.56 113 GLY A O 1
ATOM 801 N N . SER A 1 114 ? -15.193 -14.503 5.735 1.00 78.25 114 SER A N 1
ATOM 802 C CA . SER A 1 114 ? -14.123 -15.117 6.534 1.00 78.25 114 SER A CA 1
ATOM 803 C C . SER A 1 114 ? -12.808 -14.338 6.493 1.00 78.25 114 SER A C 1
ATOM 805 O O . SER A 1 114 ? -12.022 -14.430 7.432 1.00 78.25 114 SER A O 1
ATOM 807 N N . TYR A 1 115 ? -12.583 -13.532 5.452 1.00 80.12 115 TYR A N 1
ATOM 808 C CA . TYR A 1 115 ? -11.366 -12.747 5.281 1.00 80.12 115 TYR A CA 1
ATOM 809 C C . TYR A 1 115 ? -11.655 -11.238 5.245 1.00 80.12 115 TYR A C 1
ATOM 811 O O . TYR A 1 115 ? -10.908 -10.452 4.659 1.00 80.12 115 TYR A O 1
ATOM 819 N N . ALA A 1 116 ? -12.704 -10.796 5.951 1.00 78.12 116 ALA A N 1
ATOM 820 C CA . ALA A 1 116 ? -13.104 -9.390 6.063 1.00 78.12 116 ALA A CA 1
ATOM 821 C C . ALA A 1 116 ? -11.998 -8.443 6.578 1.00 78.12 116 ALA A C 1
ATOM 823 O O . ALA A 1 116 ? -12.047 -7.242 6.303 1.00 78.12 116 ALA A O 1
ATOM 824 N N . GLY A 1 117 ? -10.994 -8.954 7.301 1.00 78.06 117 GLY A N 1
ATOM 825 C CA . GLY A 1 117 ? -9.831 -8.185 7.773 1.00 78.06 117 GLY A CA 1
ATOM 826 C C . GLY A 1 117 ? -8.719 -7.984 6.733 1.00 78.06 117 GLY A C 1
ATOM 827 O O . GLY A 1 117 ? -7.811 -7.182 6.949 1.00 78.06 117 GLY A O 1
ATOM 828 N N . TYR A 1 118 ? -8.789 -8.675 5.594 1.00 87.25 118 TYR A N 1
ATOM 829 C CA . TYR A 1 118 ? -7.781 -8.604 4.540 1.00 87.25 118 TYR A CA 1
ATOM 830 C C . TYR A 1 118 ? -8.162 -7.595 3.456 1.00 87.25 118 TYR A C 1
ATOM 832 O O . TYR A 1 118 ? -9.333 -7.419 3.101 1.00 87.25 118 TYR A O 1
ATOM 840 N N . ARG A 1 119 ? -7.159 -6.928 2.891 1.00 89.88 119 ARG A N 1
ATOM 841 C CA . ARG A 1 119 ? -7.290 -6.040 1.734 1.00 89.88 119 ARG A CA 1
ATOM 842 C C . ARG A 1 119 ? -6.333 -6.487 0.645 1.00 89.88 119 ARG A C 1
ATOM 844 O O . ARG A 1 119 ? -5.170 -6.773 0.912 1.00 89.88 119 ARG A O 1
ATOM 851 N N . ARG A 1 120 ? -6.829 -6.511 -0.589 1.00 94.62 120 ARG A N 1
ATOM 852 C CA . ARG A 1 120 ? -6.029 -6.703 -1.795 1.00 94.62 120 ARG A CA 1
ATOM 853 C C . ARG A 1 120 ? -5.700 -5.335 -2.373 1.00 94.62 120 ARG A C 1
ATOM 855 O O . ARG A 1 120 ? -6.590 -4.650 -2.872 1.00 94.62 120 ARG A O 1
ATOM 862 N N . ILE A 1 121 ? -4.433 -4.963 -2.309 1.00 96.44 121 ILE A N 1
ATOM 863 C CA . ILE A 1 121 ? -3.881 -3.759 -2.918 1.00 96.44 121 ILE A CA 1
ATOM 864 C C . ILE A 1 121 ? -3.303 -4.159 -4.270 1.00 96.44 121 ILE A C 1
ATOM 866 O O . ILE A 1 121 ? -2.478 -5.063 -4.349 1.00 96.44 121 ILE A O 1
ATOM 870 N N . VAL A 1 122 ? -3.729 -3.488 -5.329 1.00 97.25 122 VAL A N 1
ATOM 871 C CA . VAL A 1 122 ? -3.166 -3.618 -6.671 1.00 97.25 122 VAL A CA 1
ATOM 872 C C . VAL A 1 122 ? -2.541 -2.277 -7.014 1.00 97.25 122 VAL A C 1
ATOM 874 O O . VAL A 1 122 ? -3.249 -1.279 -7.083 1.00 97.25 122 VAL A O 1
ATOM 877 N N . SER A 1 123 ? -1.227 -2.245 -7.199 1.00 97.31 123 SER A N 1
ATOM 878 C CA . SER A 1 123 ? -0.482 -1.051 -7.589 1.00 97.31 123 SER A CA 1
ATOM 879 C C . SER A 1 123 ? 0.135 -1.284 -8.956 1.00 97.31 123 SER A C 1
ATOM 881 O O . SER A 1 123 ? 0.952 -2.187 -9.122 1.00 97.31 123 SER A O 1
ATOM 883 N N . THR A 1 124 ? -0.279 -0.500 -9.945 1.00 95.88 124 THR A N 1
ATOM 884 C CA . THR A 1 124 ? 0.227 -0.583 -11.316 1.00 95.88 124 THR A CA 1
ATOM 885 C C . THR A 1 124 ? 0.996 0.680 -11.648 1.00 95.88 124 THR A C 1
ATOM 887 O O . THR A 1 124 ? 0.428 1.768 -11.657 1.00 95.88 124 THR A O 1
ATOM 890 N N . SER A 1 125 ? 2.285 0.533 -11.923 1.00 92.88 125 SER A N 1
ATOM 891 C CA . SER A 1 125 ? 3.136 1.601 -12.423 1.00 92.88 125 SER A CA 1
ATOM 892 C C . SER A 1 125 ? 3.189 1.591 -13.938 1.00 92.88 125 SER A C 1
ATOM 894 O O . SER A 1 125 ? 3.323 0.523 -14.535 1.00 92.88 125 SER A O 1
ATOM 896 N N . THR A 1 126 ? 3.182 2.783 -14.528 1.00 84.94 126 THR A N 1
ATOM 897 C CA . THR A 1 126 ? 3.543 3.005 -15.928 1.00 84.94 126 THR A CA 1
ATOM 898 C C . THR A 1 126 ? 4.546 4.150 -15.990 1.00 84.94 126 THR A C 1
ATOM 900 O O . THR A 1 126 ? 4.294 5.238 -15.455 1.00 84.94 126 THR A O 1
ATOM 903 N N . LEU A 1 127 ? 5.692 3.910 -16.629 1.00 83.25 127 LEU A N 1
ATOM 904 C CA . LEU A 1 127 ? 6.662 4.971 -16.874 1.00 83.25 127 LEU A CA 1
ATOM 905 C C . LEU A 1 127 ? 6.231 5.861 -18.044 1.00 83.25 127 LEU A C 1
ATOM 907 O O . LEU A 1 127 ? 5.764 5.350 -19.066 1.00 83.25 127 LEU A O 1
ATOM 911 N N . PRO A 1 128 ? 6.408 7.188 -17.933 1.00 70.19 128 PRO A N 1
ATOM 912 C CA . PRO A 1 128 ? 6.317 8.062 -19.090 1.00 70.19 128 PRO A CA 1
ATOM 913 C C . PRO A 1 128 ? 7.508 7.768 -20.012 1.00 70.19 128 PRO A C 1
ATOM 915 O O . PRO A 1 128 ? 8.645 8.098 -19.688 1.00 70.19 128 PRO A O 1
ATOM 918 N N . SER A 1 129 ? 7.262 7.116 -21.148 1.00 66.12 129 SER A N 1
ATOM 919 C CA . SER A 1 129 ? 8.259 6.982 -22.211 1.00 66.12 129 SER A CA 1
ATOM 920 C C . SER A 1 129 ? 8.329 8.283 -23.016 1.00 66.12 129 SER A C 1
ATOM 922 O O . SER A 1 129 ? 7.351 9.021 -23.141 1.00 66.12 129 SER A O 1
ATOM 924 N N . SER A 1 130 ? 9.486 8.564 -23.612 1.00 55.50 130 SER A N 1
ATOM 925 C CA . SER A 1 130 ? 9.704 9.690 -24.532 1.00 55.50 130 SER A CA 1
ATOM 926 C C . SER A 1 130 ? 9.033 9.506 -25.913 1.00 55.50 130 SER A C 1
ATOM 928 O O . SER A 1 130 ? 9.406 10.176 -26.874 1.00 55.50 130 SER A O 1
ATOM 930 N N . GLY A 1 131 ? 8.023 8.632 -26.037 1.00 51.38 131 GLY A N 1
ATOM 931 C CA . GLY A 1 131 ? 7.326 8.318 -27.289 1.00 51.38 131 GLY A CA 1
ATOM 932 C C . GLY A 1 131 ? 5.935 7.705 -27.069 1.00 51.38 131 GLY A C 1
ATOM 933 O O . GLY A 1 131 ? 5.659 7.129 -26.026 1.00 51.38 131 GLY A O 1
ATOM 934 N N . ALA A 1 132 ? 5.050 7.849 -28.061 1.00 47.03 132 ALA A N 1
ATOM 935 C CA . ALA A 1 132 ? 3.582 7.723 -28.010 1.00 47.03 132 ALA A CA 1
ATOM 936 C C . ALA A 1 132 ? 2.962 6.344 -27.658 1.00 47.03 132 ALA A C 1
ATOM 938 O O . ALA A 1 132 ? 1.814 6.066 -28.000 1.00 47.03 132 ALA A O 1
ATOM 939 N N . SER A 1 133 ? 3.673 5.452 -26.982 1.00 53.84 133 SER A N 1
ATOM 940 C CA . SER A 1 133 ? 3.118 4.212 -26.437 1.00 53.84 133 SER A CA 1
ATOM 941 C C . SER A 1 133 ? 3.743 4.000 -25.071 1.00 53.84 133 SER A C 1
ATOM 943 O O . SER A 1 133 ? 4.965 3.916 -24.968 1.00 53.84 133 SER A O 1
ATOM 945 N N . GLY A 1 134 ? 2.893 4.034 -24.039 1.00 61.66 134 GLY A N 1
ATOM 946 C CA . GLY A 1 134 ? 3.280 4.084 -22.630 1.00 61.66 134 GLY A CA 1
ATOM 947 C C . GLY A 1 134 ? 4.451 3.162 -22.302 1.00 61.66 134 GLY A C 1
ATOM 948 O O . GLY A 1 134 ? 4.530 2.044 -22.812 1.00 61.66 134 GLY A O 1
ATOM 949 N N . GLY A 1 135 ? 5.371 3.666 -21.480 1.00 71.88 135 GLY A N 1
ATOM 950 C CA . GLY A 1 135 ? 6.573 2.950 -21.077 1.00 71.88 135 GLY A CA 1
ATOM 951 C C . GLY A 1 135 ? 6.262 1.659 -20.315 1.00 71.88 135 GLY A C 1
ATOM 952 O O . GLY A 1 135 ? 5.095 1.296 -20.110 1.00 71.88 135 GLY A O 1
ATOM 953 N N . PRO A 1 136 ? 7.302 0.931 -19.877 1.00 81.19 136 PRO A N 1
ATOM 954 C CA . PRO A 1 136 ? 7.113 -0.357 -19.236 1.00 81.19 136 PRO A CA 1
ATOM 955 C C . PRO A 1 136 ? 6.149 -0.247 -18.058 1.00 81.19 136 PRO A C 1
ATOM 957 O O . PRO A 1 136 ? 6.205 0.676 -17.241 1.00 81.19 136 PRO A O 1
ATOM 960 N N . THR A 1 137 ? 5.232 -1.210 -18.020 1.00 87.00 137 THR A N 1
ATOM 961 C CA . THR A 1 137 ? 4.207 -1.316 -16.989 1.00 87.00 137 THR A CA 1
ATOM 962 C C . THR A 1 137 ? 4.528 -2.490 -16.073 1.00 87.00 137 THR A C 1
ATOM 964 O O . THR A 1 137 ? 4.912 -3.579 -16.523 1.00 87.00 137 THR A O 1
ATOM 967 N N . ARG A 1 138 ? 4.387 -2.265 -14.767 1.00 92.06 138 ARG A N 1
ATOM 968 C CA . ARG A 1 138 ? 4.574 -3.281 -13.729 1.00 92.06 138 ARG A CA 1
ATOM 969 C C . ARG A 1 138 ? 3.433 -3.202 -12.734 1.00 92.06 138 ARG A C 1
ATOM 971 O O . ARG A 1 138 ? 3.070 -2.117 -12.294 1.00 92.06 138 ARG A O 1
ATOM 978 N N . THR A 1 139 ? 2.895 -4.357 -12.367 1.00 94.31 139 THR A N 1
ATOM 979 C CA . THR A 1 139 ? 1.824 -4.465 -11.379 1.00 94.31 139 THR A CA 1
ATOM 980 C C . THR A 1 139 ? 2.314 -5.282 -10.201 1.00 94.31 139 THR A C 1
ATOM 982 O O . THR A 1 139 ? 2.828 -6.385 -10.378 1.00 94.31 139 THR A O 1
ATOM 985 N N . ILE A 1 140 ? 2.119 -4.749 -9.001 1.00 95.81 140 ILE A N 1
ATOM 986 C CA . ILE A 1 140 ? 2.328 -5.458 -7.746 1.00 95.81 140 ILE A CA 1
ATOM 987 C C . ILE A 1 140 ? 0.973 -5.647 -7.083 1.00 95.81 140 ILE A C 1
ATOM 989 O O . ILE A 1 140 ? 0.183 -4.708 -6.955 1.00 95.81 140 ILE A O 1
ATOM 993 N N . VAL A 1 141 ? 0.713 -6.878 -6.655 1.00 96.12 141 VAL A N 1
ATOM 994 C CA . VAL A 1 141 ? -0.455 -7.220 -5.851 1.00 96.12 141 VAL A CA 1
ATOM 995 C C . VAL A 1 141 ? 0.026 -7.582 -4.458 1.00 96.12 141 VAL A C 1
ATOM 997 O O . VA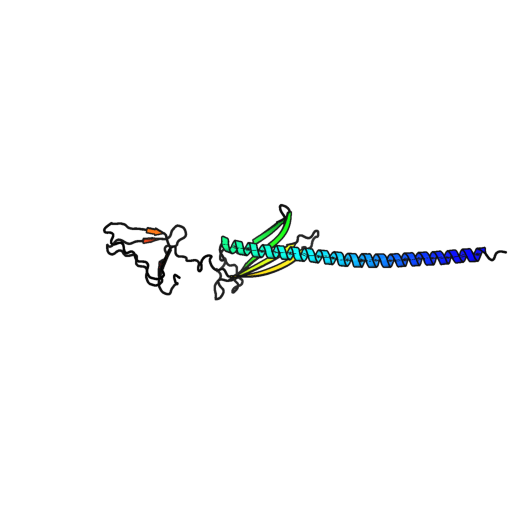L A 1 141 ? 0.802 -8.518 -4.293 1.00 96.12 141 VAL A O 1
ATOM 1000 N N . ALA A 1 142 ? -0.451 -6.848 -3.461 1.00 93.62 142 ALA A N 1
ATOM 1001 C CA . ALA A 1 142 ? -0.186 -7.122 -2.060 1.00 93.62 142 ALA A CA 1
ATOM 1002 C C . ALA A 1 142 ? -1.487 -7.477 -1.346 1.00 93.62 142 ALA A C 1
ATOM 1004 O O . ALA A 1 142 ? -2.523 -6.837 -1.542 1.00 93.62 142 ALA A O 1
ATOM 1005 N N . ILE A 1 143 ? -1.427 -8.496 -0.498 1.00 92.56 143 ILE A N 1
ATOM 1006 C CA . ILE A 1 143 ? -2.510 -8.842 0.414 1.00 92.56 143 ILE A CA 1
ATOM 1007 C C . ILE A 1 143 ? -2.054 -8.432 1.801 1.00 92.56 143 ILE A C 1
ATOM 1009 O O . ILE A 1 143 ? -1.025 -8.894 2.284 1.00 92.56 143 ILE A O 1
ATOM 1013 N N . VAL A 1 144 ? -2.820 -7.549 2.426 1.00 88.81 144 VAL A N 1
ATOM 1014 C CA . VAL A 1 144 ? -2.496 -7.019 3.746 1.00 88.81 144 VAL A CA 1
ATOM 1015 C C . VAL A 1 144 ? -3.617 -7.334 4.712 1.00 88.81 144 VAL A C 1
ATOM 1017 O O . VAL A 1 144 ? -4.792 -7.270 4.355 1.00 88.81 144 VAL A O 1
ATOM 1020 N N . TYR A 1 145 ? -3.245 -7.680 5.935 1.00 82.94 145 TYR A N 1
ATOM 1021 C CA . TYR A 1 145 ? -4.172 -7.868 7.037 1.00 82.94 145 TYR A CA 1
ATOM 1022 C C . TYR A 1 145 ? -4.009 -6.707 8.007 1.00 82.94 145 TYR A C 1
ATOM 1024 O O . TYR A 1 145 ? -2.904 -6.437 8.479 1.00 82.94 145 TYR A O 1
ATOM 1032 N N . GLY A 1 146 ? -5.102 -6.003 8.279 1.00 66.00 146 GLY A N 1
ATOM 1033 C CA . GLY A 1 146 ? -5.108 -4.971 9.302 1.00 66.00 146 GLY A CA 1
ATOM 1034 C C . GLY A 1 146 ? -5.374 -5.598 10.662 1.00 66.00 146 GLY A C 1
ATOM 1035 O O . GLY A 1 146 ? -6.514 -5.951 10.950 1.00 66.00 146 GLY A O 1
ATOM 1036 N N . VAL A 1 147 ? -4.354 -5.672 11.515 1.00 56.94 147 VAL A N 1
ATOM 1037 C CA . VAL A 1 147 ? -4.593 -5.596 12.957 1.00 56.94 147 VAL A CA 1
ATOM 1038 C C . VAL A 1 147 ? -4.737 -4.122 13.288 1.00 56.94 147 VAL A C 1
ATOM 1040 O O . VAL A 1 147 ? -3.907 -3.296 12.915 1.00 56.94 147 VAL A O 1
ATOM 1043 N N . SER A 1 148 ? -5.826 -3.765 13.940 1.00 51.38 148 SER A N 1
ATOM 1044 C CA . SER A 1 148 ? -5.909 -2.511 14.678 1.00 51.38 148 SER A CA 1
ATOM 1045 C C . SER A 1 148 ? -4.636 -2.295 15.507 1.00 51.38 148 SER A C 1
ATOM 1047 O O . SER A 1 148 ? -4.146 -3.222 16.155 1.00 51.38 148 SER A O 1
ATOM 1049 N N . SER A 1 149 ? -4.065 -1.094 15.449 1.00 41.06 149 SER A N 1
ATOM 1050 C CA . SER A 1 149 ? -2.933 -0.710 16.291 1.00 41.06 149 SER A CA 1
ATOM 1051 C C . SER A 1 149 ? -3.369 -0.736 17.759 1.00 41.06 149 SER A C 1
ATOM 1053 O O . SER A 1 149 ? -4.245 0.036 18.144 1.00 41.06 149 SER A O 1
ATOM 1055 N N . GLY A 1 150 ? -2.771 -1.639 18.541 1.00 40.84 150 GLY A N 1
ATOM 1056 C CA . GLY A 1 150 ? -3.316 -2.117 19.815 1.00 40.84 150 GLY A CA 1
ATOM 1057 C C . GLY A 1 150 ? -4.243 -3.295 19.532 1.00 40.84 150 GLY A C 1
ATOM 1058 O O . GLY A 1 150 ? -5.218 -3.127 18.807 1.00 40.84 150 GLY A O 1
ATOM 1059 N N . GLY A 1 151 ? -3.893 -4.502 19.992 1.00 37.09 151 GLY A N 1
ATOM 1060 C CA . GLY A 1 151 ? -4.626 -5.728 19.656 1.00 37.09 151 GLY A CA 1
ATOM 1061 C C . GLY A 1 151 ? -6.135 -5.523 19.776 1.00 37.09 151 GLY A C 1
ATOM 1062 O O . GLY A 1 151 ? -6.599 -5.200 20.854 1.00 37.09 151 GLY A O 1
ATOM 1063 N N . GLY A 1 152 ? -6.870 -5.643 18.667 1.00 42.41 152 GLY A N 1
ATOM 1064 C CA . GLY A 1 152 ? -8.274 -5.228 18.587 1.00 42.41 152 GLY A CA 1
ATOM 1065 C C . GLY A 1 152 ? -8.449 -3.705 18.673 1.00 42.41 152 GLY A C 1
ATOM 1066 O O . GLY A 1 152 ? -7.960 -3.050 19.582 1.00 42.41 152 GLY A O 1
ATOM 1067 N N . ALA A 1 153 ? -9.154 -3.100 17.716 1.00 48.09 153 ALA A N 1
ATOM 1068 C CA . ALA A 1 153 ? -9.619 -1.737 17.865 1.00 48.09 153 ALA A CA 1
ATOM 1069 C C . ALA A 1 153 ? -10.626 -1.871 18.984 1.00 48.09 153 ALA A C 1
ATOM 1071 O O . ALA A 1 153 ? -11.729 -2.336 18.719 1.00 48.09 153 ALA A O 1
ATOM 1072 N N . TRP A 1 154 ? -10.214 -1.623 20.222 1.00 56.84 154 TRP A N 1
ATOM 1073 C CA . TRP A 1 154 ? -11.133 -1.602 21.336 1.00 56.84 154 TRP A CA 1
ATOM 1074 C C . TRP A 1 154 ? -12.081 -0.460 20.997 1.00 56.84 154 TRP A C 1
ATOM 1076 O O . TRP A 1 154 ? -11.654 0.694 21.014 1.00 56.84 154 TRP A O 1
ATOM 1086 N N . PRO A 1 155 ? -13.335 -0.742 20.593 1.00 62.41 155 PRO A N 1
ATOM 1087 C CA . PRO A 1 155 ? -14.273 0.338 20.320 1.00 62.41 155 PRO A CA 1
ATOM 1088 C C . PRO A 1 155 ? -14.584 1.095 21.618 1.00 62.41 155 PRO A C 1
ATOM 1090 O O . PRO A 1 155 ? -15.124 2.189 21.575 1.00 62.41 155 PRO A O 1
ATOM 1093 N N . PHE A 1 156 ? -14.226 0.498 22.757 1.00 69.12 156 PHE A N 1
ATOM 1094 C CA . PHE A 1 156 ? -14.472 0.968 24.099 1.00 69.12 156 PHE A CA 1
ATOM 1095 C C . PHE A 1 156 ? -13.367 1.912 24.580 1.00 69.12 156 PHE A C 1
ATOM 1097 O O . PHE A 1 156 ? -12.183 1.608 24.449 1.00 69.12 156 PHE A O 1
ATOM 1104 N N . ALA A 1 157 ? -13.758 3.018 25.212 1.00 76.56 157 ALA A N 1
ATOM 1105 C CA . ALA A 1 157 ? -12.835 3.878 25.952 1.00 76.56 157 ALA A CA 1
ATOM 1106 C C . ALA A 1 157 ? -12.314 3.184 27.223 1.00 76.56 157 ALA A C 1
ATOM 1108 O O . ALA A 1 157 ? -11.232 3.502 27.710 1.00 76.56 157 ALA A O 1
ATOM 1109 N N . LEU A 1 158 ? -13.091 2.237 27.760 1.00 81.94 158 LEU A N 1
ATOM 1110 C CA . LEU A 1 158 ? -12.747 1.425 28.922 1.00 81.94 158 LEU A CA 1
ATOM 1111 C C . LEU A 1 158 ? -13.104 -0.038 28.651 1.00 81.94 158 LEU A C 1
ATOM 1113 O O . LEU A 1 158 ? -14.244 -0.336 28.289 1.00 81.94 158 LEU A O 1
ATOM 1117 N N . CYS A 1 159 ? -12.148 -0.941 28.883 1.00 83.50 159 CYS A N 1
ATOM 1118 C CA . CYS A 1 159 ? -12.384 -2.382 28.855 1.00 83.50 159 CYS A CA 1
ATOM 1119 C C . CYS A 1 159 ? -11.933 -3.037 30.166 1.00 83.50 159 CYS A C 1
ATOM 1121 O O . CYS A 1 159 ? -10.755 -2.965 30.513 1.00 83.50 159 CYS A O 1
ATOM 1123 N N . ALA A 1 160 ? -12.847 -3.689 30.884 1.00 83.12 160 ALA A N 1
ATOM 1124 C CA . ALA A 1 160 ? -12.558 -4.407 32.123 1.00 83.12 160 ALA A CA 1
ATOM 1125 C C . ALA A 1 160 ? -12.537 -5.930 31.922 1.00 83.12 160 ALA A C 1
ATOM 1127 O O . ALA A 1 160 ? -13.487 -6.526 31.416 1.00 83.12 160 ALA A O 1
ATOM 1128 N N . THR A 1 161 ? -11.488 -6.593 32.415 1.00 84.94 161 THR A N 1
ATOM 1129 C CA . THR A 1 161 ? -11.358 -8.064 32.389 1.00 84.94 161 THR A CA 1
ATOM 1130 C C . THR A 1 161 ? -12.362 -8.796 33.290 1.00 84.94 161 THR A C 1
ATOM 1132 O O . THR A 1 161 ? -12.500 -10.013 33.184 1.00 84.94 161 THR A O 1
ATOM 1135 N N . GLY A 1 162 ? -13.067 -8.067 34.160 1.00 87.25 162 GLY A N 1
ATOM 1136 C CA . GLY A 1 162 ? -14.128 -8.563 35.035 1.00 87.25 162 GLY A CA 1
ATO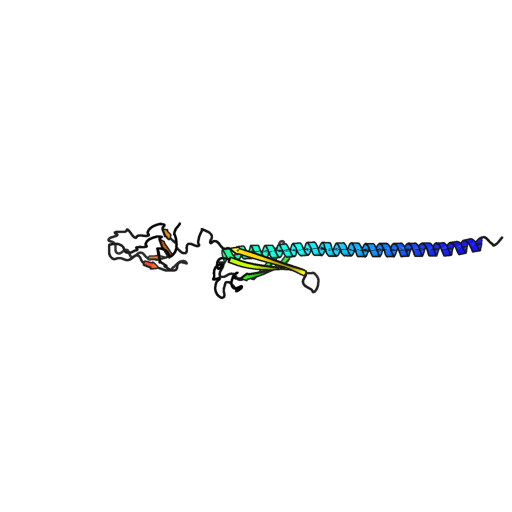M 1137 C C . GLY A 1 162 ? -15.412 -7.756 34.853 1.00 87.25 162 GLY A C 1
ATOM 1138 O O . GLY A 1 162 ? -16.076 -7.885 33.827 1.00 87.25 162 GLY A O 1
ATOM 1139 N N . ASN A 1 163 ? -15.749 -6.927 35.843 1.00 86.25 163 ASN A N 1
ATOM 1140 C CA . ASN A 1 163 ? -16.942 -6.075 35.839 1.00 86.25 163 ASN A CA 1
ATOM 1141 C C . ASN A 1 163 ? -16.565 -4.590 35.753 1.00 86.25 163 ASN A C 1
ATOM 1143 O O . ASN A 1 163 ? -15.518 -4.195 36.265 1.00 86.25 163 ASN A O 1
ATOM 1147 N N . ILE A 1 164 ? -17.450 -3.771 35.184 1.00 86.62 164 ILE A N 1
ATOM 1148 C CA . ILE A 1 164 ? -17.466 -2.323 35.424 1.00 86.62 164 ILE A CA 1
ATOM 1149 C C . ILE A 1 164 ? -18.678 -2.047 36.307 1.00 86.62 164 ILE A C 1
ATOM 1151 O O . ILE A 1 164 ? -19.798 -2.347 35.906 1.00 86.62 164 ILE A O 1
ATOM 1155 N N . VAL A 1 165 ? -18.453 -1.518 37.505 1.00 83.69 165 VAL A N 1
ATOM 1156 C CA . VAL A 1 165 ? -19.519 -1.248 38.473 1.00 83.69 165 VAL A CA 1
ATOM 1157 C C . VAL A 1 165 ? -19.361 0.171 38.982 1.00 83.69 165 VAL A C 1
ATOM 1159 O O . VAL A 1 165 ? -18.269 0.549 39.411 1.00 83.69 165 VAL A O 1
ATOM 1162 N N . ASP A 1 166 ? -20.441 0.939 38.953 1.00 77.12 166 ASP A N 1
ATOM 1163 C CA . ASP A 1 166 ? -20.543 2.152 39.745 1.00 77.12 166 ASP A CA 1
ATOM 1164 C C . ASP A 1 166 ? -20.768 1.774 41.214 1.00 77.12 166 ASP A C 1
ATOM 1166 O O . ASP A 1 166 ? -21.853 1.369 41.625 1.00 77.12 166 ASP A O 1
ATOM 1170 N N . THR A 1 167 ? -19.703 1.852 42.010 1.00 70.56 167 THR A N 1
ATOM 1171 C CA . THR A 1 167 ? -19.754 1.570 43.451 1.00 70.56 167 THR A CA 1
ATOM 1172 C C . THR A 1 167 ? -19.998 2.821 44.285 1.00 70.56 167 THR A C 1
ATOM 1174 O O . THR A 1 167 ? -19.862 2.767 45.510 1.00 70.56 167 THR A O 1
ATOM 1177 N N . THR A 1 168 ? -20.263 3.971 43.661 1.00 61.78 168 THR A N 1
ATOM 1178 C CA . THR A 1 168 ? -20.507 5.193 44.417 1.00 61.78 168 THR A CA 1
ATOM 1179 C C . THR A 1 168 ? -21.863 5.079 45.116 1.00 61.78 168 THR A C 1
ATOM 1181 O O . THR A 1 168 ? -22.932 5.176 44.525 1.00 61.78 168 THR A O 1
ATOM 1184 N N . ASN A 1 169 ? -21.828 4.856 46.432 1.00 56.47 169 ASN A N 1
ATOM 1185 C CA . ASN A 1 169 ? -22.943 5.183 47.319 1.00 56.47 169 ASN A CA 1
ATOM 1186 C C . ASN A 1 169 ? -22.916 6.695 47.560 1.00 56.47 169 ASN A C 1
ATOM 1188 O O . ASN A 1 169 ? -22.740 7.130 48.698 1.00 56.47 169 ASN A O 1
ATOM 1192 N N . ASP A 1 170 ? -22.974 7.489 46.492 1.00 55.69 170 ASP A N 1
ATOM 1193 C CA . ASP A 1 170 ? -23.048 8.933 46.639 1.00 55.69 170 ASP A CA 1
ATOM 1194 C C . ASP A 1 170 ? -24.502 9.303 46.980 1.00 55.69 170 ASP A C 1
ATOM 1196 O O . ASP A 1 170 ? -25.401 9.046 46.177 1.00 55.69 170 ASP A O 1
ATOM 1200 N N . PRO A 1 171 ? -24.788 9.845 48.179 1.00 52.72 171 PRO A N 1
ATOM 1201 C CA . PRO A 1 171 ? -26.115 10.354 48.515 1.00 52.72 171 PRO A CA 1
ATOM 1202 C C . PRO A 1 171 ? -26.465 11.651 47.756 1.00 52.72 171 PRO A C 1
ATOM 1204 O O . PRO A 1 171 ? -27.543 12.208 47.973 1.00 52.72 171 PRO A O 1
ATOM 1207 N N . GLY A 1 172 ? -25.563 12.165 46.913 1.00 54.84 172 GLY A N 1
ATOM 1208 C CA . GLY A 1 172 ? -25.780 13.303 46.029 1.00 54.84 172 GLY A CA 1
ATOM 1209 C C . GLY A 1 172 ? -26.645 12.986 44.803 1.00 54.84 172 GLY A C 1
ATOM 1210 O O . GLY A 1 172 ? -26.729 11.860 44.321 1.00 54.84 172 GLY A O 1
ATOM 1211 N N . THR A 1 173 ? -27.283 14.016 44.245 1.00 55.66 173 THR A N 1
ATOM 1212 C CA . THR A 1 173 ? -28.066 13.950 42.995 1.00 55.66 173 THR A CA 1
ATOM 1213 C C . THR A 1 173 ? -27.187 13.883 41.735 1.00 55.66 173 THR A C 1
ATOM 1215 O O . THR A 1 173 ? -27.589 14.366 40.675 1.00 55.66 173 THR A O 1
ATOM 1218 N N . ASP A 1 174 ? -25.975 13.342 41.837 1.00 56.38 174 ASP A N 1
ATOM 1219 C CA . ASP A 1 174 ? -24.944 13.475 40.811 1.00 56.38 174 ASP A CA 1
ATOM 1220 C C . ASP A 1 174 ? -25.225 12.525 39.642 1.00 56.38 174 ASP A C 1
ATOM 1222 O O . ASP A 1 174 ? -24.777 11.384 39.568 1.00 56.38 174 ASP A O 1
ATOM 1226 N N . ALA A 1 175 ? -26.021 13.015 38.694 1.00 64.25 175 ALA A N 1
ATOM 1227 C CA . ALA A 1 175 ? -26.192 12.395 37.392 1.00 64.25 175 ALA A CA 1
ATOM 1228 C C . ALA A 1 175 ? -24.932 12.652 36.551 1.00 64.25 175 ALA A C 1
ATOM 1230 O O . ALA A 1 175 ? -24.783 13.702 35.923 1.00 64.25 175 ALA A O 1
ATOM 1231 N N . ALA A 1 176 ? -24.008 11.692 36.534 1.00 71.81 176 ALA A N 1
ATOM 1232 C CA . ALA A 1 176 ? -22.847 11.744 35.655 1.00 71.81 176 ALA A CA 1
ATOM 1233 C C . ALA A 1 176 ? -23.205 11.241 34.247 1.00 71.81 176 ALA A C 1
ATOM 1235 O O . ALA A 1 176 ? -23.901 10.237 34.081 1.00 71.81 176 ALA A O 1
ATOM 1236 N N . THR A 1 177 ? -22.706 11.932 33.218 1.00 78.44 177 THR A N 1
ATOM 1237 C CA . THR A 1 177 ? -22.745 11.442 31.833 1.00 78.44 177 THR A CA 1
ATOM 1238 C C . THR A 1 177 ? -21.339 11.080 31.385 1.00 78.44 177 THR A C 1
ATOM 1240 O O . THR A 1 177 ? -20.445 11.926 31.398 1.00 78.44 177 THR A O 1
ATOM 1243 N N . ILE A 1 178 ? -21.148 9.835 30.960 1.00 81.06 178 ILE A N 1
ATOM 1244 C CA . ILE A 1 178 ? -19.883 9.352 30.411 1.00 81.06 178 ILE A CA 1
ATOM 1245 C C . ILE A 1 178 ? -20.025 9.272 28.889 1.00 81.06 178 ILE A C 1
ATOM 1247 O O . ILE A 1 178 ? -20.859 8.528 28.369 1.00 81.06 178 ILE A O 1
ATOM 1251 N N . PHE A 1 179 ? -19.195 10.030 28.170 1.00 82.56 179 PHE A N 1
ATOM 1252 C CA . PHE A 1 179 ? -19.137 10.016 26.706 1.00 82.56 179 PHE A CA 1
ATOM 1253 C C . PHE A 1 179 ? -18.124 8.982 26.215 1.00 82.56 179 PHE A C 1
ATOM 1255 O O . PHE A 1 179 ? -16.999 9.323 25.848 1.00 82.56 179 PHE A O 1
ATOM 1262 N N . ALA A 1 180 ? -18.506 7.711 26.280 1.00 81.50 180 ALA A N 1
ATOM 1263 C CA . ALA A 1 180 ? -17.635 6.590 25.960 1.00 81.50 180 ALA A CA 1
ATOM 1264 C C . ALA A 1 180 ? -18.431 5.354 25.540 1.00 81.50 180 ALA A C 1
ATOM 1266 O O . ALA A 1 180 ? -19.582 5.176 25.931 1.00 81.50 180 ALA A O 1
ATOM 1267 N N . ASP A 1 181 ? -17.768 4.455 24.821 1.00 84.56 181 ASP A N 1
ATOM 1268 C CA . ASP A 1 181 ? -18.201 3.063 24.715 1.00 84.56 181 ASP A CA 1
ATOM 1269 C C . ASP A 1 181 ? -17.526 2.268 25.848 1.00 84.56 181 ASP A C 1
ATOM 1271 O O . ASP A 1 181 ? -16.339 2.468 26.118 1.00 84.56 181 ASP A O 1
ATOM 1275 N N . LEU A 1 182 ? -18.254 1.373 26.522 1.00 86.06 182 LEU A N 1
ATOM 1276 C CA . LEU A 1 182 ? -17.737 0.578 27.645 1.00 86.06 182 LEU A CA 1
ATOM 1277 C C . LEU A 1 182 ? -17.847 -0.924 27.366 1.00 86.06 182 LEU A C 1
ATOM 1279 O O . LEU A 1 182 ? -18.875 -1.395 26.867 1.00 86.06 182 LEU A O 1
ATOM 1283 N N . GLY A 1 183 ? -16.806 -1.668 27.745 1.00 87.31 183 GLY A N 1
ATOM 1284 C CA . GLY A 1 183 ? -16.774 -3.126 27.681 1.00 87.31 183 GLY A CA 1
ATOM 1285 C C . GLY A 1 183 ? -16.326 -3.777 28.997 1.00 87.31 183 GLY A C 1
ATOM 1286 O O . GLY A 1 183 ? -15.337 -3.376 29.591 1.00 87.31 183 GLY A O 1
ATOM 1287 N N . ALA A 1 184 ? -17.022 -4.814 29.452 1.00 85.94 184 ALA A N 1
ATOM 1288 C CA . ALA A 1 184 ? -16.602 -5.746 30.501 1.00 85.94 184 ALA A CA 1
ATOM 1289 C C . ALA A 1 184 ? -16.690 -7.225 30.057 1.00 85.94 184 ALA A C 1
ATOM 1291 O O . ALA A 1 184 ? -17.596 -7.582 29.308 1.00 85.94 184 ALA A O 1
ATOM 1292 N N . ASN A 1 185 ? -15.817 -8.116 30.534 1.00 86.00 185 ASN A N 1
ATOM 1293 C CA . ASN A 1 185 ? -15.949 -9.563 30.256 1.00 86.00 185 ASN A CA 1
ATOM 1294 C C . ASN A 1 185 ? -17.180 -10.194 30.911 1.00 86.00 185 ASN A C 1
ATOM 1296 O O . ASN A 1 185 ? -17.719 -11.171 30.395 1.00 86.00 185 ASN A O 1
ATOM 1300 N N . SER A 1 186 ? -17.620 -9.639 32.038 1.00 86.44 186 SER A N 1
ATOM 1301 C CA . SER A 1 186 ? -18.722 -10.178 32.830 1.00 86.44 186 SER A CA 1
ATOM 1302 C C . SER A 1 186 ? -19.936 -9.253 32.770 1.00 86.44 186 SER A C 1
ATOM 1304 O O . SER A 1 186 ? -20.819 -9.477 31.944 1.00 86.44 186 SER A O 1
ATOM 1306 N N . ALA A 1 187 ? -19.988 -8.202 33.593 1.00 86.69 187 ALA A N 1
ATOM 1307 C CA . ALA A 1 187 ? -21.135 -7.297 33.665 1.00 86.69 187 ALA A CA 1
ATOM 1308 C C . ALA A 1 187 ? -20.728 -5.817 33.671 1.00 86.69 187 ALA A C 1
ATOM 1310 O O . ALA A 1 187 ? -19.639 -5.456 34.126 1.00 86.69 187 ALA A O 1
ATOM 1311 N N . ILE A 1 188 ? -21.637 -4.968 33.186 1.00 86.00 188 ILE A N 1
ATOM 1312 C CA . ILE A 1 188 ? -21.592 -3.517 33.372 1.00 86.00 188 ILE A CA 1
ATOM 1313 C C . ILE A 1 188 ? -22.815 -3.118 34.191 1.00 86.00 188 ILE A C 1
ATOM 1315 O O . ILE A 1 188 ? -23.941 -3.328 33.744 1.00 86.00 188 ILE A O 1
ATOM 1319 N N . ASP A 1 189 ? -22.579 -2.533 35.359 1.00 83.75 189 ASP A N 1
ATOM 1320 C CA . ASP A 1 189 ? -23.610 -2.017 36.251 1.00 83.75 189 ASP A CA 1
ATOM 1321 C C . ASP A 1 189 ? -23.343 -0.535 36.537 1.00 83.75 189 ASP A C 1
ATOM 1323 O O . ASP A 1 189 ? -22.340 -0.173 37.145 1.00 83.75 189 ASP A O 1
ATOM 1327 N N . MET A 1 190 ? -24.229 0.322 36.033 1.00 77.56 190 MET A N 1
ATOM 1328 C CA . MET A 1 190 ? -24.177 1.786 36.167 1.00 77.56 190 MET A CA 1
ATOM 1329 C C . MET A 1 190 ? -25.346 2.306 37.014 1.00 77.56 190 MET A C 1
ATOM 1331 O O . MET A 1 190 ? -25.730 3.474 36.908 1.00 77.56 190 MET A O 1
ATOM 1335 N N . THR A 1 191 ? -25.968 1.414 37.793 1.00 72.25 191 THR A N 1
ATOM 1336 C CA . THR A 1 191 ? -27.059 1.755 38.701 1.00 72.25 191 THR A CA 1
ATOM 1337 C C . THR A 1 191 ? -26.518 1.929 40.120 1.00 72.25 191 THR A C 1
ATOM 1339 O O . THR A 1 191 ? -26.352 0.941 40.835 1.00 72.25 191 THR A O 1
ATOM 1342 N N . PRO A 1 192 ? -26.226 3.165 40.567 1.00 64.25 192 PRO A N 1
ATOM 1343 C CA . PRO A 1 192 ? -25.850 3.392 41.952 1.00 64.25 192 PRO A CA 1
ATOM 1344 C C . PRO A 1 192 ? -27.024 3.044 42.874 1.00 64.25 192 PRO A C 1
ATOM 1346 O O . PRO A 1 192 ? -28.202 3.195 42.534 1.00 64.25 192 PRO A O 1
ATOM 1349 N N . SER A 1 193 ? -26.704 2.602 44.087 1.00 59.59 193 SER A N 1
ATOM 1350 C CA . SER A 1 193 ? -27.678 2.107 45.073 1.00 59.59 193 SER A CA 1
ATOM 1351 C C . SER A 1 193 ? -28.660 3.175 45.606 1.00 59.59 193 SER A C 1
ATOM 1353 O O . SER A 1 193 ? -29.541 2.853 46.404 1.00 59.59 193 SER A O 1
ATOM 1355 N N . GLY A 1 194 ? -28.528 4.434 45.163 1.00 58.00 194 GLY A N 1
ATOM 1356 C CA . GLY A 1 194 ? -29.279 5.611 45.619 1.00 58.00 194 GLY A CA 1
ATOM 1357 C C . GLY A 1 194 ? -30.336 6.170 44.651 1.00 58.00 194 GLY A C 1
ATOM 1358 O O . GLY A 1 194 ? -30.994 7.149 44.991 1.00 58.00 194 GLY A O 1
ATOM 1359 N N . GLY A 1 195 ? -30.542 5.569 43.471 1.00 57.28 195 GLY A N 1
ATOM 1360 C CA . GLY A 1 195 ? -31.647 5.921 42.559 1.00 57.28 195 GLY A CA 1
ATOM 1361 C C . GLY A 1 195 ? -31.363 7.006 41.507 1.00 57.28 195 GLY A C 1
ATOM 1362 O O . GLY A 1 195 ? -32.238 7.299 40.693 1.00 57.28 195 GLY A O 1
ATOM 1363 N N . THR A 1 196 ? -30.159 7.577 41.469 1.00 58.84 196 THR A N 1
ATOM 1364 C CA . THR A 1 196 ? -29.635 8.313 40.303 1.00 58.84 196 THR A CA 1
ATOM 1365 C C . THR A 1 196 ? -29.056 7.326 39.281 1.00 58.84 196 THR A C 1
ATOM 1367 O O . THR A 1 196 ? -28.831 6.167 39.600 1.00 58.84 196 THR A O 1
ATOM 1370 N N . THR A 1 197 ? -28.893 7.702 38.011 1.00 64.56 197 THR A N 1
ATOM 1371 C CA . THR A 1 197 ? -28.362 6.787 36.978 1.00 64.56 197 THR A CA 1
ATOM 1372 C C . THR A 1 197 ? -27.190 7.442 36.269 1.00 64.56 197 THR A C 1
ATOM 1374 O O . THR A 1 197 ? -27.335 8.542 35.730 1.00 64.56 197 THR A O 1
ATOM 1377 N N . VAL A 1 198 ? -26.044 6.759 36.230 1.00 74.12 198 VAL A N 1
ATOM 1378 C CA . VAL A 1 198 ? -24.936 7.161 35.363 1.00 74.12 198 VAL A CA 1
ATOM 1379 C C . VAL A 1 198 ? -25.340 6.869 33.925 1.00 74.12 198 VAL A C 1
ATOM 1381 O O . VAL A 1 198 ? -25.635 5.733 33.552 1.00 74.12 198 VAL A O 1
ATOM 1384 N N . THR A 1 199 ? -25.389 7.914 33.105 1.00 77.19 199 THR A N 1
ATOM 1385 C CA . THR A 1 199 ? -25.814 7.794 31.710 1.00 77.19 199 THR A CA 1
ATOM 1386 C C . THR A 1 199 ? -24.599 7.631 30.813 1.00 77.19 199 THR A C 1
ATOM 1388 O O . THR A 1 199 ? -23.695 8.466 30.805 1.00 77.19 199 THR A O 1
ATOM 1391 N N . ILE A 1 200 ? -24.589 6.568 30.015 1.00 80.94 200 ILE A N 1
ATOM 1392 C CA . ILE A 1 200 ? -23.584 6.369 28.971 1.00 80.94 200 ILE A CA 1
ATOM 1393 C C . ILE A 1 200 ? -24.137 6.937 27.671 1.00 80.94 200 ILE A C 1
ATOM 1395 O O . ILE A 1 200 ? -25.236 6.577 27.252 1.00 80.94 200 ILE A O 1
ATOM 1399 N N . SER A 1 201 ? -23.400 7.861 27.060 1.00 80.88 201 SER A N 1
ATOM 1400 C CA . SER A 1 201 ? -23.871 8.616 25.901 1.00 80.88 201 SER A CA 1
ATOM 1401 C C . SER A 1 201 ? -22.834 8.668 24.784 1.00 80.88 201 SER A C 1
ATOM 1403 O O . SER A 1 201 ? -21.630 8.545 25.011 1.00 80.88 201 SER A O 1
ATOM 1405 N N . GLY A 1 202 ? -23.311 8.861 23.556 1.00 72.88 202 GLY A N 1
ATOM 1406 C CA . GLY A 1 202 ? -22.460 9.093 22.393 1.00 72.88 202 GLY A CA 1
ATOM 1407 C C . GLY A 1 202 ? -21.876 10.507 22.390 1.00 72.88 202 GLY A C 1
ATOM 1408 O O . GLY A 1 202 ? -22.547 11.475 22.748 1.00 72.88 202 GLY A O 1
ATOM 1409 N N . GLY A 1 203 ? -20.618 10.637 21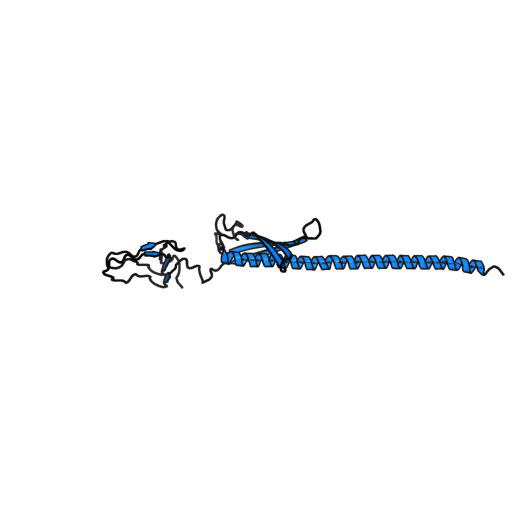.972 1.00 65.12 203 GLY A N 1
ATOM 1410 C CA . GLY A 1 203 ? -19.880 11.903 21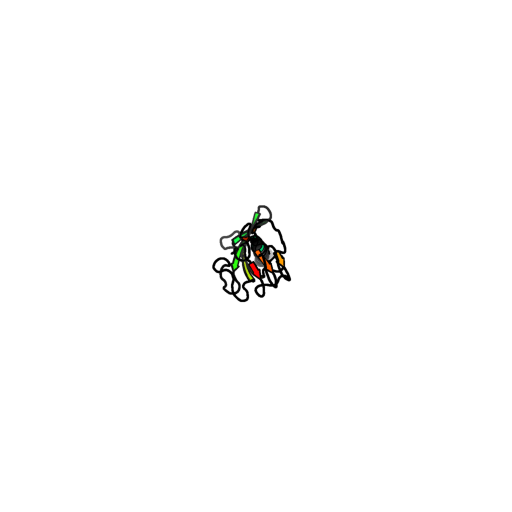.944 1.00 65.12 203 GLY A CA 1
ATOM 1411 C C . GLY A 1 203 ? -18.381 11.688 21.724 1.00 65.12 203 GLY A C 1
ATOM 1412 O O . GLY A 1 203 ? -17.863 10.614 22.005 1.00 65.12 203 GLY A O 1
ATOM 1413 N N . ALA A 1 204 ? -17.678 12.689 21.176 1.00 62.94 204 ALA A N 1
ATOM 1414 C CA . ALA A 1 204 ? -16.219 12.665 20.964 1.00 62.94 204 ALA A CA 1
ATOM 1415 C C . ALA A 1 204 ? -15.664 11.428 20.209 1.00 62.94 204 ALA A C 1
ATOM 1417 O O . ALA A 1 204 ? -14.545 10.992 20.460 1.00 62.94 204 ALA A O 1
ATOM 1418 N N . GLY A 1 205 ? -16.434 10.871 19.266 1.00 61.97 205 GLY A N 1
ATOM 1419 C CA . GLY A 1 205 ? -16.042 9.684 18.491 1.00 61.97 205 GLY A CA 1
ATOM 1420 C C . GLY A 1 205 ? -16.553 8.349 19.047 1.00 61.97 205 GLY A C 1
ATOM 1421 O O . GLY A 1 205 ? -16.374 7.331 18.385 1.00 61.97 205 GLY A O 1
ATOM 1422 N N . TYR A 1 206 ? -17.238 8.356 20.194 1.00 74.12 206 TYR A N 1
ATOM 1423 C CA . TYR A 1 206 ? -17.903 7.190 20.782 1.00 74.12 206 TYR A CA 1
ATOM 1424 C C . TYR A 1 206 ? -19.405 7.168 20.492 1.00 74.12 206 TYR A C 1
ATOM 1426 O O . TYR A 1 206 ? -20.027 8.206 20.242 1.00 74.12 206 TYR A O 1
ATOM 1434 N N . THR A 1 207 ? -19.995 5.975 20.546 1.00 76.81 207 THR A N 1
ATOM 1435 C CA . THR A 1 207 ? -21.412 5.730 20.239 1.00 76.81 207 THR A CA 1
ATOM 1436 C C . THR A 1 207 ? -22.311 5.649 21.477 1.00 76.81 207 THR A C 1
ATOM 1438 O O . THR A 1 207 ? -23.530 5.673 21.335 1.00 76.81 207 THR A O 1
ATOM 1441 N N . GLY A 1 208 ? -21.731 5.592 22.678 1.00 76.38 208 GLY A N 1
ATOM 1442 C CA . GLY A 1 208 ? -22.440 5.312 23.925 1.00 76.38 208 GLY A CA 1
ATOM 1443 C C . GLY A 1 208 ? -22.766 3.826 24.098 1.00 76.38 208 GLY A C 1
ATOM 1444 O O . GLY A 1 208 ? -23.692 3.469 24.825 1.00 76.38 208 GLY A O 1
ATOM 1445 N N . LYS A 1 209 ? -22.066 2.937 23.383 1.00 80.00 209 LYS A N 1
ATOM 1446 C CA . LYS A 1 209 ? -22.368 1.507 23.368 1.00 80.00 209 LYS A CA 1
ATOM 1447 C C . LYS A 1 209 ? -21.871 0.833 24.641 1.00 80.00 209 LYS A C 1
ATOM 1449 O O . LYS A 1 209 ? -20.680 0.838 24.943 1.00 80.00 209 LYS A O 1
ATOM 1454 N N . LEU A 1 210 ? -22.792 0.146 25.308 1.00 78.88 210 LEU A N 1
ATOM 1455 C CA . LEU A 1 210 ? -22.491 -0.838 26.337 1.00 78.88 210 LEU A CA 1
ATOM 1456 C C . LEU A 1 210 ? -22.409 -2.224 25.713 1.00 78.88 210 LEU A C 1
ATOM 1458 O O . LEU A 1 210 ? -23.278 -2.640 24.944 1.00 78.88 210 LEU A O 1
ATOM 1462 N N . SER A 1 211 ? -21.363 -2.957 26.052 1.00 80.12 211 SER A N 1
ATOM 1463 C CA . SER A 1 211 ? -21.229 -4.357 25.685 1.00 80.12 211 SER A CA 1
ATOM 1464 C C . SER A 1 211 ? -20.751 -5.116 26.925 1.00 80.12 211 SER A C 1
ATOM 1466 O O . SER A 1 211 ? -20.090 -4.521 27.769 1.00 80.12 211 SER A O 1
ATOM 1468 N N . TYR A 1 212 ? -21.164 -6.374 27.103 1.00 81.94 212 TYR A N 1
ATOM 1469 C CA . TYR A 1 212 ? -20.704 -7.263 28.181 1.00 81.94 212 TYR A CA 1
ATOM 1470 C C . TYR A 1 212 ? -20.884 -8.739 27.798 1.00 81.94 212 TYR A C 1
ATOM 1472 O O . TYR A 1 212 ? -21.603 -9.060 26.842 1.00 81.94 212 TYR A O 1
ATOM 1480 N N . GLY A 1 213 ? -20.199 -9.640 28.507 1.00 70.12 213 GLY A N 1
ATOM 1481 C CA . GLY A 1 213 ? -20.304 -11.088 28.307 1.00 70.12 213 GLY A CA 1
ATOM 1482 C C . GLY A 1 213 ? -19.601 -11.603 27.046 1.00 70.12 213 GLY A C 1
ATOM 1483 O O . GLY A 1 213 ? -18.565 -11.096 26.634 1.00 70.12 213 GLY A O 1
ATOM 1484 N N . THR A 1 214 ? -20.176 -12.614 26.385 1.00 58.38 214 THR A N 1
ATOM 1485 C CA . THR A 1 214 ? -19.540 -13.363 25.274 1.00 58.38 214 THR A CA 1
ATOM 1486 C C . THR A 1 214 ? -19.369 -12.577 23.966 1.00 58.38 214 THR A C 1
ATOM 1488 O O . THR A 1 214 ? -18.972 -13.144 22.951 1.00 58.38 214 THR A O 1
ATOM 1491 N N . SER A 1 215 ? -19.716 -11.292 23.952 1.00 51.34 215 SER A N 1
ATOM 1492 C CA . SER A 1 215 ? -19.735 -10.458 22.746 1.00 51.34 215 SER A CA 1
ATOM 1493 C C . SER A 1 215 ? -18.337 -9.958 22.340 1.00 51.34 215 SER A C 1
ATOM 1495 O O . SER A 1 215 ? -18.161 -9.514 21.207 1.00 51.34 215 SER A O 1
ATOM 1497 N N . TYR A 1 216 ? -17.366 -9.984 23.260 1.00 58.91 216 TYR A N 1
ATOM 1498 C CA . TYR A 1 216 ? -15.948 -9.621 23.094 1.00 58.91 216 TYR A CA 1
ATOM 1499 C C . TYR A 1 216 ? -15.210 -9.954 24.412 1.00 58.91 216 TYR A C 1
ATOM 1501 O O . TYR A 1 216 ? -15.850 -10.193 25.430 1.00 58.91 216 TYR A O 1
ATOM 1509 N N . SER A 1 217 ? -13.874 -9.974 24.406 1.00 67.56 217 SER A N 1
ATOM 1510 C CA . SER A 1 217 ? -13.061 -10.228 25.605 1.00 67.56 217 SER A CA 1
ATOM 1511 C C . SER A 1 217 ? -12.071 -9.087 25.802 1.00 67.56 217 SER A C 1
ATOM 1513 O O . SER A 1 217 ? -11.219 -8.911 24.943 1.00 67.56 217 SER A O 1
ATOM 1515 N N . CYS A 1 218 ? -12.175 -8.353 26.911 1.00 65.88 218 CYS A N 1
ATOM 1516 C CA . CYS A 1 218 ? -11.136 -7.525 27.523 1.00 65.88 218 CYS A CA 1
ATOM 1517 C C . CYS A 1 218 ? -9.953 -8.405 27.947 1.00 65.88 218 CYS A C 1
ATOM 1519 O O . CYS A 1 218 ? -10.148 -9.381 28.679 1.00 65.88 218 CYS A O 1
ATOM 1521 N N . GLY A 1 219 ? -8.753 -8.085 27.457 1.00 56.25 219 GLY A N 1
ATOM 1522 C CA . GLY A 1 219 ? -7.535 -8.884 27.595 1.00 56.25 219 GLY A CA 1
ATOM 1523 C C . GLY A 1 219 ? -6.298 -8.009 27.552 1.00 56.25 219 GLY A C 1
ATOM 1524 O O . GLY A 1 219 ? -6.181 -7.232 26.579 1.00 56.25 219 GLY A O 1
#

Sequence (219 aa):
MHRGADAARNQRGALMMFVLLAMLMVSVVTLGVLRLVSGDITEGFGGLEAVQAFNIAEAGVHYAIGRLQTAGANTYTGGTLTVTGGTTPLGTATITVNCIDTGNSPTVNKCSGSYAGYRRIVSTSTLPSSGASGGPTRTIVAIVYGVSSGGGAWPFALCATGNIVDTTNDPGTDAATIFADLGANSAIDMTPSGGTTVTISGGAGYTGKLSYGTSYSCG

Foldseek 3Di:
DPVPPVVVVVVVVVVVVVVVVVVVVVVVVVVVVVVVVVVVVVVVVLVVLQVLQVVQLVVQVVVQVVCCLVVHVLGDAWAKDFDDPVPHTQWIKGKGKAQPPPRHGSPPPHRDDPRSQKIKIKIKIWGPDPDDDIGDIDIDIDIDGDQDPPRDPPLWPEEAQAEAEDADPDLDLDAAEDQTEYEYQAYYYQDYPNGHGHQQDHDPSHHSHYDYHPPDGDD

Secondary structure (DSSP, 8-state):
--HHHHHHHHHHHHHHHHHHHHHHHHHHHHHHHHHHHHHHHHHHHHHHHHHHHHHHHHHHHHHHHHHHHHH-TTT--EEEEEEEETTEEEEEEEEEEEETTT---HHHH---STTTTEEEEEEEEE---SSSS---EEEEEEEEE---SSSS---SSEEESS-EE------S----EEES-EEESS-EE---TTS--PEEE-BTTB---EEEGGG----

Radius of gyration: 37.72 Å; chains: 1; bounding box: 93×33×123 Å